Protein AF-A0A225VA72-F1 (afdb_monomer_lite)

Radius of gyration: 31.32 Å; chains: 1; bounding box: 67×94×95 Å

Foldseek 3Di:
DDDDDDDDDDDDDDDDDDDDDDPDDDDCPDPPPPFDDLLVLLCCQFVDPPHCVNPPPPPVVLVLSLQSVLLLQLLQLQAAAQDPPDPCNNVSSNVSSVSSSVSLVVLCVVVVHDADGSVSSSVVSLVCVLVCVSVVSVCSSPPDPPRHDHHDPDDPVSNPNDPPVPPPPCVVVVVVVVVVVVVVVVVCVVVVHDPVVVVVVVVVVVVVVVD

pLDDT: mean 72.74, std 19.04, range [28.62, 92.75]

Secondary structure (DSSP, 8-state):
---------------------PPPPP-----------HHHHHIIIIISSS-HHHH---HHHHHHHHHHHHHHHTT-TT--B--TT-TTHHHHHHHHHHHHHHHHHHHHHHTT----SHHHHHHHHHHHHHTTTTHHHHHHHHS--SS---B--S-HHHH-SSTT-----THHHHHHHHHHHHHHHHHHHHTT--HHHHHHHHHHHHHHT--

Sequence (211 aa):
MVRVEPGRAGNVTGNTSSNTVAPAKPKLCGPKSHSKWPAAIWFEWHAKISRLWDVCENRQKKSTYKKIVNYMKLFLPNGFKLDPSSPTYCDHGFEVRQQSEEYMFKFLTRCYAKCKSESSVLKQLRKYYHEGKLNALITEFRAPAEVKTILDPAPSETQDLFNNESKRPQACQHQAHATAVKAFGRFLTAESTNMEHVRALIAVDSDRVLS

Structure (mmCIF, N/CA/C/O backbone):
data_AF-A0A225VA72-F1
#
_entry.id   AF-A0A225VA72-F1
#
loop_
_atom_site.group_PDB
_atom_site.id
_atom_site.type_symbol
_atom_site.label_atom_id
_atom_site.label_alt_id
_atom_site.label_comp_id
_atom_site.label_asym_id
_atom_site.label_entity_id
_atom_site.label_seq_id
_atom_site.pdbx_PDB_ins_code
_atom_site.Cartn_x
_atom_site.Cartn_y
_atom_site.Cartn_z
_atom_site.occupancy
_atom_site.B_iso_or_equiv
_atom_site.auth_seq_id
_atom_site.auth_comp_id
_atom_site.auth_asym_id
_atom_site.auth_atom_id
_atom_site.pdbx_PDB_model_num
ATOM 1 N N . MET A 1 1 ? 4.194 73.261 -49.434 1.00 37.62 1 MET A N 1
ATOM 2 C CA . MET A 1 1 ? 3.249 72.637 -48.486 1.00 37.62 1 MET A CA 1
ATOM 3 C C . MET A 1 1 ? 4.027 72.164 -47.269 1.00 37.62 1 MET A C 1
ATOM 5 O O . MET A 1 1 ? 5.026 71.492 -47.446 1.00 37.62 1 MET A O 1
ATOM 9 N N . VAL A 1 2 ? 3.551 72.582 -46.093 1.00 40.53 2 VAL A N 1
ATOM 10 C CA . VAL A 1 2 ? 3.774 72.066 -44.727 1.00 40.53 2 VAL A CA 1
ATOM 11 C C . VAL A 1 2 ? 5.214 71.946 -44.182 1.00 40.53 2 VAL A C 1
ATOM 13 O O . VAL A 1 2 ? 6.019 71.108 -44.561 1.00 40.53 2 VAL A O 1
ATOM 16 N N . ARG A 1 3 ? 5.427 72.815 -43.191 1.00 39.75 3 ARG A N 1
ATOM 17 C CA . ARG A 1 3 ? 6.448 72.951 -42.144 1.00 39.75 3 ARG A CA 1
ATOM 18 C C . ARG A 1 3 ? 6.418 71.799 -41.129 1.00 39.75 3 ARG A C 1
ATOM 20 O O . ARG A 1 3 ? 5.316 71.498 -40.693 1.00 39.75 3 ARG A O 1
ATOM 27 N N . VAL A 1 4 ? 7.578 71.333 -40.638 1.00 37.44 4 VAL A N 1
ATOM 28 C CA . VAL A 1 4 ? 7.834 71.007 -39.208 1.00 37.44 4 VAL A CA 1
ATOM 29 C C . VAL A 1 4 ? 9.337 71.172 -38.889 1.00 37.44 4 VAL A C 1
ATOM 31 O O . VAL A 1 4 ? 10.183 70.500 -39.465 1.00 37.44 4 VAL A O 1
ATOM 34 N N . GLU A 1 5 ? 9.622 72.072 -37.948 1.00 34.94 5 GLU A N 1
ATOM 35 C CA . GLU A 1 5 ? 10.828 72.216 -37.101 1.00 34.94 5 GLU A CA 1
ATOM 36 C C . GLU A 1 5 ? 10.474 71.646 -35.697 1.00 34.94 5 GLU A C 1
ATOM 38 O O . GLU A 1 5 ? 9.282 71.455 -35.440 1.00 34.94 5 GLU A O 1
ATOM 43 N N . PRO A 1 6 ? 11.357 71.624 -34.677 1.00 59.31 6 PRO A N 1
ATOM 44 C CA . PRO A 1 6 ? 12.744 71.154 -34.591 1.00 59.31 6 PRO A CA 1
ATOM 45 C C . PRO A 1 6 ? 12.952 70.268 -33.332 1.00 59.31 6 PRO A C 1
ATOM 47 O O . PRO A 1 6 ? 12.025 70.010 -32.569 1.00 59.31 6 PRO A O 1
ATOM 50 N N . GLY A 1 7 ? 14.187 69.848 -33.039 1.00 31.08 7 GLY A N 1
ATOM 51 C CA . GLY A 1 7 ? 14.486 69.233 -31.738 1.00 31.08 7 GLY A CA 1
ATOM 52 C C . GLY A 1 7 ? 15.952 68.895 -31.514 1.00 31.08 7 GLY A C 1
ATOM 53 O O . GLY A 1 7 ? 16.327 67.729 -31.483 1.00 31.08 7 GLY A O 1
ATOM 54 N N . ARG A 1 8 ? 16.789 69.928 -31.389 1.00 36.22 8 ARG A N 1
ATOM 55 C CA . ARG A 1 8 ? 18.232 69.842 -31.137 1.00 36.22 8 ARG A CA 1
ATOM 56 C C . ARG A 1 8 ? 18.540 69.594 -29.652 1.00 36.22 8 ARG A C 1
ATOM 58 O O . ARG A 1 8 ? 18.005 70.274 -28.790 1.00 36.22 8 ARG A O 1
ATOM 65 N N . ALA A 1 9 ? 19.456 68.646 -29.451 1.00 41.50 9 ALA A N 1
ATOM 66 C CA . ALA A 1 9 ? 20.484 68.460 -28.419 1.00 41.50 9 ALA A CA 1
ATOM 67 C C . ALA A 1 9 ? 20.407 69.188 -27.060 1.00 41.50 9 ALA A C 1
ATOM 69 O O . ALA A 1 9 ? 20.313 70.409 -26.979 1.00 41.50 9 ALA A O 1
ATOM 70 N N . GLY A 1 10 ? 20.719 68.420 -26.012 1.00 32.12 10 GLY A N 1
ATOM 71 C CA . GLY A 1 10 ? 21.204 68.925 -24.729 1.00 32.12 10 GLY A CA 1
ATOM 72 C C . GLY A 1 10 ? 21.678 67.793 -23.817 1.00 32.12 10 GLY A C 1
ATOM 73 O O . GLY A 1 10 ? 20.927 67.339 -22.965 1.00 32.12 10 GLY A O 1
ATOM 74 N N . ASN A 1 11 ? 22.918 67.334 -24.008 1.00 40.59 11 ASN A N 1
ATOM 75 C CA . ASN A 1 11 ? 23.648 66.538 -23.018 1.00 40.59 11 ASN A CA 1
ATOM 76 C C . ASN A 1 11 ? 24.186 67.476 -21.927 1.00 40.59 11 ASN A C 1
ATOM 78 O O . ASN A 1 11 ? 24.909 68.412 -22.265 1.00 40.59 11 ASN A O 1
ATOM 82 N N . VAL A 1 12 ? 23.927 67.185 -20.648 1.00 35.78 12 VAL A N 1
ATOM 83 C CA . VAL A 1 12 ? 24.751 67.643 -19.515 1.00 35.78 12 VAL A CA 1
ATOM 84 C C . VAL A 1 12 ? 24.912 66.498 -18.512 1.00 35.78 12 VAL A C 1
ATOM 86 O O . VAL A 1 12 ? 23.981 65.766 -18.196 1.00 35.78 12 VAL A O 1
ATOM 89 N N . THR A 1 13 ? 26.162 66.351 -18.097 1.00 37.88 13 THR A N 1
ATOM 90 C CA . THR A 1 13 ? 26.840 65.295 -17.344 1.00 37.88 13 THR A CA 1
ATOM 91 C C . THR A 1 13 ? 26.706 65.377 -15.820 1.00 37.88 13 THR A C 1
ATOM 93 O O . THR A 1 13 ? 26.602 66.468 -15.268 1.00 37.88 13 THR A O 1
ATOM 96 N N . GLY A 1 14 ? 26.931 64.226 -15.165 1.00 30.56 14 GLY A N 1
ATOM 97 C CA . GLY A 1 14 ? 27.296 64.068 -13.745 1.00 30.56 14 GLY A CA 1
ATOM 98 C C . GLY A 1 14 ? 26.138 63.501 -12.919 1.00 30.56 14 GLY A C 1
ATOM 99 O O . GLY A 1 14 ? 25.056 64.059 -12.959 1.00 30.56 14 GLY A O 1
ATOM 100 N N . ASN A 1 15 ? 26.251 62.418 -12.150 1.00 28.62 15 ASN A N 1
ATOM 101 C CA . ASN A 1 15 ? 27.380 61.920 -11.369 1.00 28.62 15 ASN A CA 1
ATOM 102 C C . ASN A 1 15 ? 27.132 60.472 -10.864 1.00 28.62 15 ASN A C 1
ATOM 104 O O . ASN A 1 15 ? 26.015 59.970 -10.795 1.00 28.62 15 ASN A O 1
ATOM 108 N N . THR A 1 16 ? 28.236 59.815 -10.522 1.00 39.47 16 THR A N 1
ATOM 109 C CA . THR A 1 16 ? 28.422 58.465 -9.975 1.00 39.47 16 THR A CA 1
ATOM 110 C C . THR A 1 16 ? 27.543 58.103 -8.768 1.00 39.47 16 THR A C 1
ATOM 112 O O . THR A 1 16 ? 27.604 58.768 -7.737 1.00 39.47 16 THR A O 1
ATOM 115 N N . SER A 1 17 ? 26.878 56.942 -8.814 1.00 32.06 17 SER A N 1
ATOM 116 C CA . SER A 1 17 ? 26.800 56.041 -7.653 1.00 32.06 17 SER A CA 1
ATOM 117 C C . SER A 1 17 ? 26.440 54.618 -8.073 1.00 32.06 17 SER A C 1
ATOM 119 O O . SER A 1 17 ? 25.387 54.356 -8.652 1.00 32.06 17 SER A O 1
ATOM 121 N N . SER A 1 18 ? 27.361 53.703 -7.793 1.00 41.62 18 SER A N 1
ATOM 122 C CA . SER A 1 18 ? 27.232 52.262 -7.955 1.00 41.62 18 SER A CA 1
ATOM 123 C C . SER A 1 18 ? 25.997 51.736 -7.231 1.00 41.62 18 SER A C 1
ATOM 125 O O . SER A 1 18 ? 25.840 52.001 -6.046 1.00 41.62 18 SER A O 1
ATOM 127 N N . ASN A 1 19 ? 25.177 50.927 -7.902 1.00 30.00 19 ASN A N 1
ATOM 128 C CA . ASN A 1 19 ? 24.422 49.858 -7.253 1.00 30.00 19 ASN A CA 1
ATOM 129 C C . ASN A 1 19 ? 24.098 48.764 -8.272 1.00 30.00 19 ASN A C 1
ATOM 131 O O . ASN A 1 19 ? 23.257 48.912 -9.156 1.00 30.00 19 ASN A O 1
ATOM 135 N N . THR A 1 20 ? 24.812 47.654 -8.123 1.00 40.06 20 THR A N 1
ATOM 136 C CA . THR A 1 20 ? 24.546 46.356 -8.735 1.00 40.06 20 THR A CA 1
ATOM 137 C C . THR A 1 20 ? 23.100 45.941 -8.460 1.00 40.06 20 THR A C 1
ATOM 139 O O . THR A 1 20 ? 22.771 45.518 -7.353 1.00 40.06 20 THR A O 1
ATOM 142 N N . VAL A 1 21 ? 22.228 46.024 -9.466 1.00 33.50 21 VAL A N 1
ATOM 143 C CA . VAL A 1 21 ? 20.912 45.378 -9.416 1.00 33.50 21 VAL A CA 1
ATOM 144 C C . VAL A 1 21 ? 21.101 43.927 -9.840 1.00 33.50 21 VAL A C 1
ATOM 146 O O . VAL A 1 21 ? 21.085 43.582 -11.019 1.00 33.50 21 VAL A O 1
ATOM 149 N N . ALA A 1 22 ? 21.312 43.067 -8.845 1.00 46.91 22 ALA A N 1
ATOM 150 C CA . ALA A 1 22 ? 21.048 41.645 -8.989 1.00 46.91 22 ALA A CA 1
ATOM 151 C C . ALA A 1 22 ? 19.568 41.454 -9.379 1.00 46.91 22 ALA A C 1
ATOM 153 O O . ALA A 1 22 ? 18.708 42.155 -8.833 1.00 46.91 22 ALA A O 1
ATOM 154 N N . PRO A 1 23 ? 19.234 40.522 -10.289 1.00 37.25 23 PRO A N 1
ATOM 155 C CA . PRO A 1 23 ? 17.846 40.257 -10.629 1.00 37.25 23 PRO A CA 1
ATOM 156 C C . PRO A 1 23 ? 17.082 39.838 -9.369 1.00 37.25 23 PRO A C 1
ATOM 158 O O . PRO A 1 23 ? 17.493 38.944 -8.625 1.00 37.25 23 PRO A O 1
ATOM 161 N N . ALA A 1 24 ? 15.982 40.547 -9.116 1.00 38.59 24 ALA A N 1
ATOM 162 C CA . ALA A 1 24 ? 15.130 40.367 -7.957 1.00 38.59 24 ALA A CA 1
ATOM 163 C C . ALA A 1 24 ? 14.713 38.897 -7.812 1.00 38.59 24 ALA A C 1
ATOM 165 O O . ALA A 1 24 ? 14.123 38.303 -8.716 1.00 38.59 24 ALA A O 1
ATOM 166 N N . LYS A 1 25 ? 15.011 38.324 -6.642 1.00 43.75 25 LYS A N 1
ATOM 167 C CA . LYS A 1 25 ? 14.543 36.999 -6.234 1.00 43.75 25 LYS A CA 1
ATOM 168 C C . LYS A 1 25 ? 13.017 36.945 -6.384 1.00 43.75 25 LYS A C 1
ATOM 170 O O . LYS A 1 25 ? 12.338 37.774 -5.767 1.00 43.75 25 LYS A O 1
ATOM 175 N N . PRO A 1 26 ? 12.443 35.984 -7.128 1.00 35.38 26 PRO A N 1
ATOM 176 C CA . PRO A 1 26 ? 11.017 35.747 -7.034 1.00 35.38 26 PRO A CA 1
ATOM 177 C C . PRO A 1 26 ? 10.698 35.347 -5.593 1.00 35.38 26 PRO A C 1
ATOM 179 O O . PRO A 1 26 ? 11.356 34.496 -4.990 1.00 35.38 26 PRO A O 1
ATOM 182 N N . LYS A 1 27 ? 9.714 36.055 -5.037 1.00 42.53 27 LYS A N 1
ATOM 183 C CA . LYS A 1 27 ? 9.185 35.919 -3.682 1.00 42.53 27 LYS A CA 1
ATOM 184 C C . LYS A 1 27 ? 9.066 34.438 -3.321 1.00 42.53 27 LYS A C 1
ATOM 186 O O . LYS A 1 27 ? 8.348 33.694 -3.986 1.00 42.53 27 LYS A O 1
ATOM 191 N N . LEU A 1 28 ? 9.755 34.036 -2.253 1.00 37.91 28 LEU A N 1
ATOM 192 C CA . LEU A 1 28 ? 9.594 32.737 -1.611 1.00 37.91 28 LEU A CA 1
ATOM 193 C C . LEU A 1 28 ? 8.191 32.683 -0.991 1.00 37.91 28 LEU A C 1
ATOM 195 O O . LEU A 1 28 ? 8.001 32.879 0.205 1.00 37.91 28 LEU A O 1
ATOM 199 N N . CYS A 1 29 ? 7.183 32.438 -1.822 1.00 36.16 29 CYS A N 1
ATOM 200 C CA . CYS A 1 29 ? 5.962 31.814 -1.361 1.00 36.16 29 CYS A CA 1
ATOM 201 C C . CYS A 1 29 ? 6.362 30.391 -0.985 1.00 36.16 29 CYS A C 1
ATOM 203 O O . CYS A 1 29 ? 6.716 29.597 -1.857 1.00 36.16 29 CYS A O 1
ATOM 205 N N . GLY A 1 30 ? 6.382 30.102 0.319 1.00 37.19 30 GLY A N 1
ATOM 206 C CA . GLY A 1 30 ? 6.698 28.771 0.826 1.00 37.19 30 GLY A CA 1
ATOM 207 C C . GLY A 1 30 ? 5.922 27.704 0.046 1.00 37.19 30 GLY A C 1
ATOM 208 O O . GLY A 1 30 ? 4.776 27.958 -0.344 1.00 37.19 30 GLY A O 1
ATOM 209 N N . PRO A 1 31 ? 6.527 26.537 -0.237 1.00 42.56 31 PRO A N 1
ATOM 210 C CA . PRO A 1 31 ? 5.868 25.519 -1.032 1.00 42.56 31 PRO A CA 1
ATOM 211 C C . PRO A 1 31 ? 4.592 25.087 -0.310 1.00 42.56 31 PRO A C 1
ATOM 213 O O . PRO A 1 31 ? 4.632 24.370 0.691 1.00 42.56 31 PRO A O 1
ATOM 216 N N . LYS A 1 32 ? 3.446 25.542 -0.830 1.00 38.94 32 LYS A N 1
ATOM 217 C CA . LYS A 1 32 ? 2.142 24.942 -0.553 1.00 38.94 32 LYS A CA 1
ATOM 218 C C . LYS A 1 32 ? 2.329 23.449 -0.793 1.00 38.94 32 LYS A C 1
ATOM 220 O O . LYS A 1 32 ? 2.727 23.050 -1.887 1.00 38.94 32 LYS A O 1
ATOM 225 N N . SER A 1 33 ? 2.145 22.638 0.246 1.00 42.03 33 SER A N 1
ATOM 226 C CA . SER A 1 33 ? 2.327 21.198 0.144 1.00 42.03 33 SER A CA 1
ATOM 227 C C . SER A 1 33 ? 1.299 20.656 -0.846 1.00 42.03 33 SER A C 1
ATOM 229 O O . SER A 1 33 ? 0.122 20.476 -0.538 1.00 42.03 33 SER A O 1
ATOM 231 N N . HIS A 1 34 ? 1.732 20.431 -2.084 1.00 47.34 34 HIS A N 1
ATOM 232 C CA . HIS A 1 34 ? 0.962 19.643 -3.028 1.00 47.34 34 HIS A CA 1
ATOM 233 C C . HIS A 1 34 ? 0.842 18.255 -2.406 1.00 47.34 34 HIS A C 1
ATOM 235 O O . HIS A 1 34 ? 1.827 17.526 -2.285 1.00 47.34 34 HIS A O 1
ATOM 241 N N . SER A 1 35 ? -0.348 17.938 -1.905 1.00 54.03 35 SER A N 1
ATOM 242 C CA . SER A 1 35 ? -0.652 16.627 -1.349 1.00 54.03 35 SER A CA 1
ATOM 243 C C . SER A 1 35 ? -0.465 15.629 -2.483 1.00 54.03 35 SER A C 1
ATOM 245 O O . SER A 1 35 ? -1.173 15.703 -3.485 1.00 54.03 35 SER A O 1
ATOM 247 N N . LYS A 1 36 ? 0.524 14.742 -2.372 1.00 70.19 36 LYS A N 1
ATOM 248 C CA . LYS A 1 36 ? 0.834 13.816 -3.458 1.00 70.19 36 LYS A CA 1
ATOM 249 C C . LYS A 1 36 ? -0.137 12.654 -3.401 1.00 70.19 36 LYS A C 1
ATOM 251 O O . LYS A 1 36 ? -0.336 12.037 -2.361 1.00 70.19 36 LYS A O 1
ATOM 256 N N . TRP A 1 37 ? -0.784 12.375 -4.518 1.00 81.38 37 TRP A N 1
ATOM 257 C CA . TRP A 1 37 ? -1.639 11.204 -4.621 1.00 81.38 37 TRP A CA 1
ATOM 258 C C . TRP A 1 37 ? -0.769 9.928 -4.466 1.00 81.38 37 TRP A C 1
ATOM 260 O O . TRP A 1 37 ? 0.397 9.968 -4.867 1.00 81.38 37 TRP A O 1
ATOM 270 N N . PRO A 1 38 ? -1.253 8.820 -3.866 1.00 84.31 38 PRO A N 1
ATOM 271 C CA . PRO A 1 38 ? -0.446 7.619 -3.596 1.00 84.31 38 PRO A CA 1
ATOM 272 C C . PRO A 1 38 ? 0.419 7.106 -4.760 1.00 84.31 38 PRO A C 1
ATOM 274 O O . PRO A 1 38 ? 1.559 6.705 -4.552 1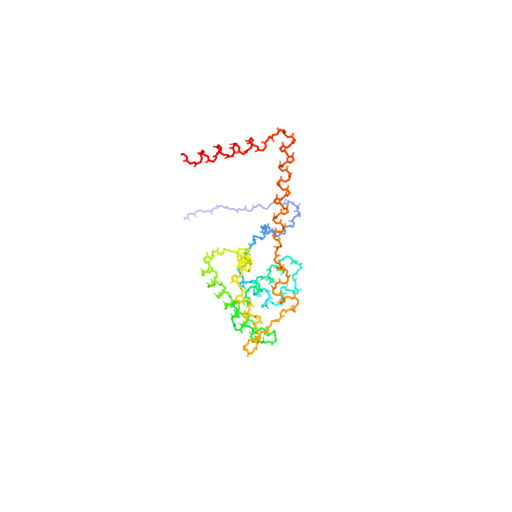.00 84.31 38 PRO A O 1
ATOM 277 N N . ALA A 1 39 ? -0.052 7.215 -5.999 1.00 86.69 39 ALA A N 1
ATOM 278 C CA . ALA A 1 39 ? 0.728 6.914 -7.198 1.00 86.69 39 ALA A CA 1
ATOM 279 C C . ALA A 1 39 ? 2.034 7.725 -7.306 1.00 86.69 39 ALA A C 1
ATOM 281 O O . ALA A 1 39 ? 3.103 7.172 -7.563 1.00 86.69 39 ALA A O 1
ATOM 282 N N . ALA A 1 40 ? 1.989 9.033 -7.049 1.00 87.94 40 ALA A N 1
ATOM 283 C CA . ALA A 1 40 ? 3.190 9.869 -7.048 1.00 87.94 40 ALA A CA 1
ATOM 284 C C . ALA A 1 40 ? 4.173 9.451 -5.939 1.00 87.94 40 ALA A C 1
ATOM 286 O O . ALA A 1 40 ? 5.388 9.517 -6.121 1.00 87.94 40 ALA A O 1
ATOM 287 N N . ILE A 1 41 ? 3.652 8.963 -4.811 1.00 89.81 41 ILE A N 1
ATOM 288 C CA . ILE A 1 41 ? 4.449 8.437 -3.697 1.00 89.81 41 ILE A CA 1
ATOM 289 C C . ILE A 1 41 ? 5.123 7.122 -4.079 1.00 89.81 41 ILE A C 1
ATOM 291 O O . ILE A 1 41 ? 6.313 6.969 -3.823 1.00 89.81 41 ILE A O 1
ATOM 295 N N . TRP A 1 42 ? 4.404 6.211 -4.739 1.00 90.44 42 TRP A N 1
ATOM 296 C CA . TRP A 1 42 ? 4.974 4.978 -5.282 1.00 90.44 42 TRP A CA 1
ATOM 297 C C . TRP A 1 42 ? 6.093 5.261 -6.284 1.00 90.44 42 TRP A C 1
ATOM 299 O O . TRP A 1 42 ? 7.156 4.648 -6.214 1.00 90.44 42 TRP A O 1
ATOM 309 N N . PHE A 1 43 ? 5.881 6.223 -7.188 1.00 85.81 43 PHE A N 1
ATOM 310 C CA . PHE A 1 43 ? 6.897 6.637 -8.154 1.00 85.81 43 PHE A CA 1
ATOM 311 C C . PHE A 1 43 ? 8.144 7.202 -7.461 1.00 85.81 43 PHE A C 1
ATOM 313 O O . PHE A 1 43 ? 9.259 6.799 -7.780 1.00 85.81 43 PHE A O 1
ATOM 320 N N . GLU A 1 44 ? 7.976 8.094 -6.480 1.00 89.12 44 GLU A N 1
ATOM 321 C CA . GLU A 1 44 ? 9.099 8.624 -5.694 1.00 89.12 44 GLU A CA 1
ATOM 322 C C . GLU A 1 44 ? 9.824 7.554 -4.889 1.00 89.12 44 GLU A C 1
ATOM 324 O O . GLU A 1 44 ? 11.033 7.656 -4.689 1.00 89.12 44 GLU A O 1
ATOM 329 N N . TRP A 1 45 ? 9.088 6.550 -4.423 1.00 89.69 45 TRP A N 1
ATOM 330 C CA . TRP A 1 45 ? 9.653 5.422 -3.713 1.00 89.69 45 TRP A CA 1
ATOM 331 C C . TRP A 1 45 ? 10.485 4.568 -4.676 1.00 89.69 45 TRP A C 1
ATOM 333 O O . TRP A 1 45 ? 11.701 4.533 -4.531 1.00 89.69 45 TRP A O 1
ATOM 343 N N . HIS A 1 46 ? 9.872 3.947 -5.687 1.00 85.12 46 HIS A N 1
ATOM 344 C CA . HIS A 1 46 ? 10.526 2.936 -6.523 1.00 85.12 46 HIS A CA 1
ATOM 345 C C . HIS A 1 46 ? 11.219 3.486 -7.778 1.00 85.12 46 HIS A C 1
ATOM 347 O O . HIS A 1 46 ? 12.335 3.080 -8.088 1.00 85.12 46 HIS A O 1
ATOM 353 N N . ALA A 1 47 ? 10.572 4.364 -8.538 1.00 76.19 47 ALA A N 1
ATOM 354 C CA . ALA A 1 47 ? 10.944 4.643 -9.930 1.00 76.19 47 ALA A CA 1
ATOM 355 C C . ALA A 1 47 ? 11.819 5.895 -10.116 1.00 76.19 47 ALA A C 1
ATOM 357 O O . ALA A 1 47 ? 12.337 6.143 -11.203 1.00 76.19 47 ALA A O 1
ATOM 358 N N . LYS A 1 48 ? 12.011 6.696 -9.066 1.00 79.75 48 LYS A N 1
ATOM 359 C CA . LYS A 1 48 ? 12.895 7.861 -9.122 1.00 79.75 48 LYS A CA 1
ATOM 360 C C . LYS A 1 48 ? 14.364 7.426 -9.044 1.00 79.75 48 LYS A C 1
ATOM 362 O O . LYS A 1 48 ? 14.723 6.652 -8.163 1.00 79.75 48 LYS A O 1
ATOM 367 N N . ILE A 1 49 ? 15.210 7.994 -9.916 1.00 68.12 49 ILE A N 1
ATOM 368 C CA . ILE A 1 49 ? 16.669 7.739 -9.994 1.00 68.12 49 ILE A CA 1
ATOM 369 C C . ILE A 1 49 ? 17.324 7.794 -8.604 1.00 68.12 49 ILE A C 1
ATOM 371 O O . ILE A 1 49 ? 18.101 6.922 -8.233 1.00 68.12 49 ILE A O 1
ATOM 375 N N . SER A 1 50 ? 16.948 8.792 -7.805 1.00 72.69 50 SER A N 1
ATOM 376 C CA . SER A 1 50 ? 17.257 8.856 -6.378 1.00 72.69 50 SER A CA 1
ATOM 377 C C . SER A 1 50 ? 16.099 8.268 -5.580 1.00 72.69 50 SER A C 1
ATOM 379 O O . SER A 1 50 ? 15.119 8.970 -5.302 1.00 72.69 50 SER A O 1
ATOM 381 N N . ARG A 1 51 ? 16.210 6.986 -5.225 1.00 79.19 51 ARG A N 1
ATOM 382 C CA . ARG A 1 51 ? 15.203 6.274 -4.429 1.00 79.19 51 ARG A CA 1
ATOM 383 C C . ARG A 1 51 ? 14.986 6.994 -3.106 1.00 79.19 51 ARG A C 1
ATOM 385 O O . ARG A 1 51 ? 15.936 7.382 -2.419 1.00 79.19 51 ARG A O 1
ATOM 392 N N . LEU A 1 52 ? 13.722 7.193 -2.729 1.00 81.50 52 LEU A N 1
ATOM 393 C CA . LEU A 1 52 ? 13.406 8.011 -1.556 1.00 81.50 52 LEU A CA 1
ATOM 394 C C . LEU A 1 52 ? 13.971 7.422 -0.260 1.00 81.50 52 LEU A C 1
ATOM 396 O O . LEU A 1 52 ? 14.300 8.167 0.663 1.00 81.50 52 LEU A O 1
ATOM 400 N N . TRP A 1 53 ? 14.084 6.098 -0.170 1.00 80.31 53 TRP A N 1
ATOM 401 C CA . TRP A 1 53 ? 14.649 5.466 1.014 1.00 80.31 53 TRP A CA 1
ATOM 402 C C . TRP A 1 53 ? 16.166 5.664 1.143 1.00 80.31 53 TRP A C 1
ATOM 404 O O . TRP A 1 53 ? 16.644 5.602 2.273 1.00 80.31 53 TRP A O 1
ATOM 414 N N . ASP A 1 54 ? 16.887 5.985 0.071 1.00 79.69 54 ASP A N 1
ATOM 415 C CA . ASP A 1 54 ? 18.332 6.246 0.120 1.00 79.69 54 ASP A CA 1
ATOM 416 C C . ASP A 1 54 ? 18.639 7.728 0.383 1.00 79.69 54 ASP A C 1
ATOM 418 O O . ASP A 1 54 ? 19.576 8.052 1.104 1.00 79.69 54 ASP A O 1
ATOM 422 N N . VAL A 1 55 ? 17.815 8.642 -0.148 1.00 81.38 55 VAL A N 1
ATOM 423 C CA . VAL A 1 55 ? 18.150 10.081 -0.205 1.00 81.38 55 VAL A CA 1
ATOM 424 C C . VAL A 1 55 ? 17.340 10.954 0.767 1.00 81.38 55 VAL A C 1
ATOM 426 O O . VAL A 1 55 ? 17.696 12.100 1.030 1.00 81.38 55 VAL A O 1
ATOM 429 N N . CYS A 1 56 ? 16.226 10.468 1.328 1.00 80.69 56 CYS A N 1
ATOM 430 C CA . CYS A 1 56 ? 15.375 11.304 2.183 1.00 80.69 56 CYS A CA 1
ATOM 431 C C . CYS A 1 56 ? 15.860 11.380 3.641 1.00 80.69 56 CYS A C 1
ATOM 433 O O . CYS A 1 56 ? 15.673 10.443 4.417 1.00 80.69 56 CYS A O 1
ATOM 435 N N . GLU A 1 57 ? 16.355 12.553 4.045 1.00 81.44 57 GLU A N 1
ATOM 436 C CA . GLU A 1 57 ? 16.751 12.855 5.433 1.00 81.44 57 GLU A CA 1
ATOM 437 C C . GLU A 1 57 ? 15.552 13.016 6.385 1.00 81.44 57 GLU A C 1
ATOM 439 O O . GLU A 1 57 ? 15.634 12.738 7.585 1.00 81.44 57 GLU A O 1
ATOM 444 N N . ASN A 1 58 ? 14.394 13.433 5.858 1.00 87.56 58 ASN A N 1
ATOM 445 C CA . ASN A 1 58 ? 13.186 13.594 6.659 1.00 87.56 58 ASN A CA 1
ATOM 446 C C . ASN A 1 58 ? 12.580 12.225 7.008 1.00 87.56 58 ASN A C 1
ATOM 448 O O . ASN A 1 58 ? 11.764 11.662 6.270 1.00 87.56 58 ASN A O 1
ATOM 452 N N . ARG A 1 59 ? 12.937 11.727 8.196 1.00 83.38 59 ARG A N 1
ATOM 453 C CA . ARG A 1 59 ? 12.465 10.447 8.747 1.00 83.38 59 ARG A CA 1
ATOM 454 C C . ARG A 1 59 ? 10.940 10.332 8.785 1.00 83.38 59 ARG A C 1
ATOM 456 O O . ARG A 1 59 ? 10.403 9.267 8.481 1.00 83.38 59 ARG A O 1
ATOM 463 N N . GLN A 1 60 ? 10.231 11.414 9.114 1.00 83.50 60 GLN A N 1
ATOM 464 C CA . GLN A 1 60 ? 8.769 11.404 9.204 1.00 83.50 60 GLN A CA 1
ATOM 465 C C . GLN A 1 60 ? 8.121 11.246 7.824 1.00 83.50 60 GLN A C 1
ATOM 467 O O . GLN A 1 60 ? 7.190 10.453 7.658 1.00 83.50 60 GLN A O 1
ATOM 472 N N . LYS A 1 61 ? 8.642 11.956 6.817 1.00 84.50 61 LYS A N 1
ATOM 473 C CA . LYS A 1 61 ? 8.207 11.817 5.422 1.00 84.50 61 LYS A CA 1
ATOM 474 C C . LYS A 1 61 ? 8.495 10.410 4.900 1.00 84.50 61 LYS A C 1
ATOM 476 O O . LYS A 1 61 ? 7.579 9.758 4.406 1.00 84.50 61 LYS A O 1
ATOM 481 N N . LYS A 1 62 ? 9.725 9.913 5.078 1.00 85.94 62 LYS A N 1
ATOM 482 C CA . LYS A 1 62 ? 10.128 8.554 4.678 1.00 85.94 62 LYS A CA 1
ATOM 483 C C . LYS A 1 62 ? 9.224 7.490 5.311 1.00 85.94 62 LYS A C 1
ATOM 485 O O . LYS A 1 62 ? 8.746 6.605 4.612 1.00 85.94 62 LYS A O 1
ATOM 490 N N . SER A 1 63 ? 8.916 7.618 6.604 1.00 84.56 63 SER A N 1
ATOM 491 C CA . SER A 1 63 ? 7.985 6.726 7.312 1.00 84.56 63 SER A CA 1
ATOM 492 C C . SER A 1 63 ? 6.562 6.786 6.742 1.00 84.56 63 SER A C 1
ATOM 494 O O . SER A 1 63 ? 5.925 5.753 6.551 1.00 84.56 63 SER A O 1
ATOM 496 N N . THR A 1 64 ? 6.071 7.985 6.418 1.00 86.50 64 THR A N 1
ATOM 497 C CA . THR A 1 64 ? 4.730 8.185 5.842 1.00 86.50 64 THR A CA 1
ATOM 498 C C . THR A 1 64 ? 4.626 7.540 4.459 1.00 86.50 64 THR A C 1
ATOM 500 O O . THR A 1 64 ? 3.686 6.789 4.204 1.00 86.50 64 THR A O 1
ATOM 503 N N . TYR A 1 65 ? 5.626 7.754 3.602 1.00 88.38 65 TYR A N 1
ATOM 504 C CA . TYR A 1 65 ? 5.658 7.199 2.248 1.00 88.38 65 TYR A CA 1
ATOM 505 C C . TYR A 1 65 ? 5.792 5.680 2.286 1.00 88.38 65 TYR A C 1
ATOM 507 O O . TYR A 1 65 ? 5.027 4.996 1.614 1.00 88.38 65 TYR A O 1
ATOM 515 N N . LYS A 1 66 ? 6.665 5.153 3.157 1.00 88.25 66 LYS A N 1
ATOM 516 C CA . LYS A 1 66 ? 6.786 3.711 3.400 1.00 88.25 66 LYS A CA 1
ATOM 517 C C . LYS A 1 66 ? 5.432 3.085 3.726 1.00 88.25 66 LYS A C 1
ATOM 519 O O . LYS A 1 66 ? 5.057 2.084 3.132 1.00 88.25 66 LYS A O 1
ATOM 524 N N . LYS A 1 67 ? 4.674 3.693 4.646 1.00 88.44 67 LYS A N 1
ATOM 525 C CA . LYS A 1 67 ? 3.347 3.190 5.031 1.00 88.44 67 LYS A CA 1
ATOM 526 C C . LYS A 1 67 ? 2.376 3.180 3.857 1.00 88.44 67 LYS A C 1
ATOM 528 O O . LYS A 1 67 ? 1.696 2.184 3.652 1.00 88.44 67 LYS A O 1
ATOM 533 N N . ILE A 1 68 ? 2.315 4.264 3.086 1.00 89.88 68 ILE A N 1
ATOM 534 C CA . ILE A 1 68 ? 1.420 4.353 1.925 1.00 89.88 68 ILE A CA 1
ATOM 535 C C . ILE A 1 68 ? 1.790 3.307 0.875 1.00 89.88 68 ILE A C 1
ATOM 537 O O . ILE A 1 68 ? 0.909 2.596 0.406 1.00 89.88 68 ILE A O 1
ATOM 541 N N . VAL A 1 69 ? 3.079 3.157 0.565 1.00 91.19 69 VAL A N 1
ATOM 542 C CA . VAL A 1 69 ? 3.570 2.139 -0.372 1.00 91.19 69 VAL A CA 1
ATOM 543 C C . VAL A 1 69 ? 3.236 0.731 0.117 1.00 91.19 69 VAL A C 1
ATOM 545 O O . VAL A 1 69 ? 2.715 -0.068 -0.654 1.00 91.19 69 VAL A O 1
ATOM 548 N N . ASN A 1 70 ? 3.444 0.435 1.401 1.00 90.69 70 ASN A N 1
ATOM 549 C CA . ASN A 1 70 ? 3.095 -0.866 1.975 1.00 90.69 70 ASN A CA 1
ATOM 550 C C . ASN A 1 70 ? 1.592 -1.153 1.887 1.00 90.69 70 ASN A C 1
ATOM 552 O O . ASN A 1 70 ? 1.209 -2.275 1.568 1.00 90.69 70 ASN A O 1
ATOM 556 N N . TYR A 1 71 ? 0.738 -0.147 2.089 1.00 91.25 71 TYR A N 1
ATOM 557 C CA . TYR A 1 71 ? -0.691 -0.304 1.836 1.00 91.25 71 TYR A CA 1
ATOM 558 C C . TYR A 1 71 ? -1.008 -0.524 0.353 1.00 91.25 71 TYR A C 1
ATOM 560 O O . TYR A 1 71 ? -1.828 -1.380 0.047 1.00 91.25 71 TYR A O 1
ATOM 568 N N . MET A 1 72 ? -0.364 0.202 -0.566 1.00 92.50 72 MET A N 1
ATOM 569 C CA . MET A 1 72 ? -0.575 0.031 -2.010 1.00 92.50 72 MET A CA 1
ATOM 570 C C . MET A 1 72 ? -0.215 -1.380 -2.487 1.00 92.50 72 MET A C 1
ATOM 572 O O . MET A 1 72 ? -0.941 -1.947 -3.299 1.00 92.50 72 MET A O 1
ATOM 576 N N . LYS A 1 73 ? 0.847 -1.980 -1.934 1.00 91.31 73 LYS A N 1
ATOM 577 C CA . LYS A 1 73 ? 1.260 -3.357 -2.253 1.00 91.31 73 LYS A CA 1
ATOM 578 C C . LYS A 1 73 ? 0.161 -4.390 -1.994 1.00 91.31 73 LYS A C 1
ATOM 580 O O . LYS A 1 73 ? 0.066 -5.361 -2.733 1.00 91.31 73 LYS A O 1
ATOM 585 N N . LEU A 1 74 ? -0.699 -4.166 -0.995 1.00 91.25 74 LEU A N 1
ATOM 586 C CA . LEU A 1 74 ? -1.820 -5.063 -0.687 1.00 91.25 74 LEU A CA 1
ATOM 587 C C . LEU A 1 74 ? -2.855 -5.154 -1.816 1.00 91.25 74 LEU A C 1
ATOM 589 O O . LEU A 1 74 ? -3.608 -6.118 -1.878 1.00 91.25 74 LEU A O 1
ATOM 593 N N . PHE A 1 75 ? -2.912 -4.152 -2.692 1.00 91.44 75 PHE A N 1
ATOM 594 C CA . PHE A 1 75 ? -3.864 -4.084 -3.801 1.00 91.44 75 PHE A CA 1
ATOM 595 C C . PHE A 1 75 ? -3.314 -4.701 -5.095 1.00 91.44 75 PHE A C 1
ATOM 597 O O . PHE A 1 75 ? -3.881 -4.502 -6.167 1.00 91.44 75 PHE A O 1
ATOM 604 N N . LEU A 1 76 ? -2.215 -5.453 -4.998 1.00 90.44 76 LEU A N 1
ATOM 605 C CA . LEU A 1 76 ? -1.607 -6.203 -6.091 1.00 90.44 76 LEU A CA 1
ATOM 606 C C . LEU A 1 76 ? -1.877 -7.698 -5.865 1.00 90.44 76 LEU A C 1
ATOM 608 O O . LEU A 1 76 ? -1.060 -8.377 -5.239 1.00 90.44 76 LEU A O 1
ATOM 612 N N . PRO A 1 77 ? -3.020 -8.229 -6.343 1.00 80.81 77 PRO A N 1
ATOM 613 C CA . PRO A 1 77 ? -3.456 -9.588 -6.015 1.00 80.81 77 PRO A CA 1
ATOM 614 C C . PRO A 1 77 ? -2.447 -10.648 -6.465 1.00 80.81 77 PRO A C 1
ATOM 616 O O . PRO A 1 77 ? -2.253 -11.636 -5.769 1.00 80.81 77 PRO A O 1
ATOM 619 N N . ASN A 1 78 ? -1.719 -10.404 -7.557 1.00 84.06 78 ASN A N 1
ATOM 620 C CA . ASN A 1 78 ? -0.728 -11.335 -8.105 1.00 84.06 78 ASN A CA 1
ATOM 621 C C . ASN A 1 78 ? 0.713 -11.040 -7.645 1.00 84.06 78 ASN A C 1
ATOM 623 O O . ASN A 1 78 ? 1.655 -11.656 -8.137 1.00 84.06 78 ASN A O 1
ATOM 627 N N . GLY A 1 79 ? 0.906 -10.097 -6.717 1.00 86.69 79 GLY A N 1
ATOM 628 C CA . GLY A 1 79 ? 2.230 -9.560 -6.402 1.00 86.69 79 GLY A CA 1
ATOM 629 C C . GLY A 1 79 ? 2.755 -8.623 -7.496 1.00 86.69 79 GLY A C 1
ATOM 630 O O . GLY A 1 79 ? 1.986 -8.096 -8.300 1.00 86.69 79 GLY A O 1
ATOM 631 N N . PHE A 1 80 ? 4.065 -8.367 -7.493 1.00 88.25 80 PHE A N 1
ATOM 632 C CA . PHE A 1 80 ? 4.729 -7.497 -8.469 1.00 88.25 80 PHE A CA 1
ATOM 633 C C . PHE A 1 80 ? 6.226 -7.784 -8.568 1.00 88.25 80 PHE A C 1
ATOM 635 O O . PHE A 1 80 ? 6.866 -8.113 -7.572 1.00 88.25 80 PHE A O 1
ATOM 642 N N . LYS A 1 81 ? 6.816 -7.560 -9.744 1.00 88.81 81 LYS A N 1
ATOM 643 C CA . LYS A 1 81 ? 8.258 -7.702 -9.972 1.00 88.81 81 LYS A CA 1
ATOM 644 C C . LYS A 1 81 ? 8.838 -6.381 -10.472 1.00 88.81 81 LYS A C 1
ATOM 646 O O . LYS A 1 81 ? 8.495 -5.938 -11.562 1.00 88.81 81 LYS A O 1
ATOM 651 N N . LEU A 1 82 ? 9.720 -5.760 -9.692 1.00 88.50 82 LEU A N 1
ATOM 652 C CA . LEU A 1 82 ? 10.407 -4.520 -10.057 1.00 88.50 82 LEU A CA 1
ATOM 653 C C . LEU A 1 82 ? 11.919 -4.720 -10.013 1.00 88.50 82 LEU A C 1
ATOM 655 O O . LEU A 1 82 ? 12.556 -4.450 -8.999 1.00 88.50 82 LEU A O 1
ATOM 659 N N . ASP A 1 83 ? 12.480 -5.197 -11.123 1.00 87.81 83 ASP A N 1
ATOM 660 C CA . ASP A 1 83 ? 13.911 -5.474 -11.271 1.00 87.81 83 ASP A CA 1
ATOM 661 C C . ASP A 1 83 ? 14.695 -4.210 -11.681 1.00 87.81 83 ASP A C 1
ATOM 663 O O . ASP A 1 83 ? 14.551 -3.762 -12.822 1.00 87.81 83 ASP A O 1
ATOM 667 N N . PRO A 1 84 ? 15.535 -3.634 -10.796 1.00 85.81 84 PRO A N 1
ATOM 668 C CA . PRO A 1 84 ? 16.323 -2.436 -11.094 1.00 85.81 84 PRO A CA 1
ATOM 669 C C . PRO A 1 84 ? 17.298 -2.593 -12.258 1.00 85.81 84 PRO A C 1
ATOM 671 O O . PRO A 1 84 ? 17.718 -1.586 -12.823 1.00 85.81 84 PRO A O 1
ATOM 674 N N . SER A 1 85 ? 17.692 -3.826 -12.579 1.00 87.62 85 SER A N 1
ATOM 675 C CA . SER A 1 85 ? 18.621 -4.128 -13.666 1.00 87.62 85 SER A CA 1
ATOM 676 C C . SER A 1 85 ? 17.927 -4.213 -15.027 1.00 87.62 85 SER A C 1
ATOM 678 O O . SER A 1 85 ? 18.607 -4.230 -16.052 1.00 87.62 85 SER A O 1
ATOM 680 N N . SER A 1 86 ? 16.591 -4.247 -15.061 1.00 88.06 86 SER A N 1
ATOM 681 C CA . SER A 1 86 ? 15.840 -4.309 -16.313 1.00 88.06 86 SER A CA 1
ATOM 682 C C . SER A 1 86 ? 15.820 -2.950 -17.027 1.00 88.06 86 SER A C 1
ATOM 684 O O . SER A 1 86 ? 15.470 -1.943 -16.406 1.00 88.06 86 SER A O 1
ATOM 686 N N . PRO A 1 87 ? 16.067 -2.892 -18.350 1.00 87.75 87 PRO A N 1
ATOM 687 C CA . PRO A 1 87 ? 15.886 -1.662 -19.124 1.00 87.75 87 PRO A CA 1
ATOM 688 C C . PRO A 1 87 ? 14.425 -1.178 -19.138 1.00 87.75 87 PRO A C 1
ATOM 690 O O . PRO A 1 87 ? 14.176 0.006 -19.336 1.00 87.75 87 PRO A O 1
ATOM 693 N N . THR A 1 88 ? 13.459 -2.066 -18.871 1.00 88.94 88 THR A N 1
ATOM 694 C CA . THR A 1 88 ? 12.019 -1.753 -18.789 1.00 88.94 88 THR A CA 1
ATOM 695 C C . THR A 1 88 ? 11.548 -1.417 -17.369 1.00 88.94 88 THR A C 1
ATOM 697 O O . THR A 1 88 ? 10.345 -1.365 -17.109 1.00 88.94 88 THR A O 1
ATOM 700 N N . TYR A 1 89 ? 12.473 -1.192 -16.425 1.00 88.50 89 TYR A N 1
ATOM 701 C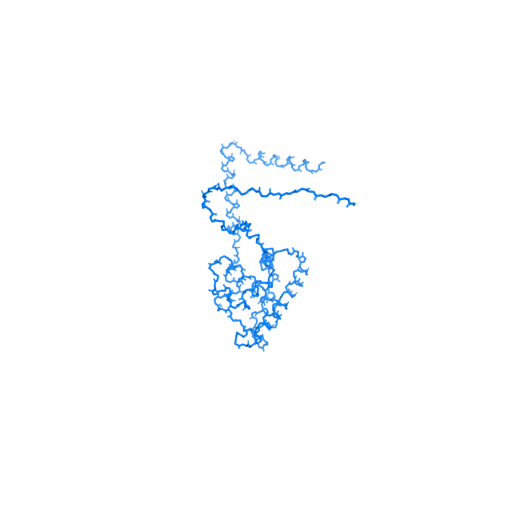 CA . TYR A 1 89 ? 12.157 -0.941 -15.014 1.00 88.50 89 TYR A CA 1
ATOM 702 C C . TYR A 1 89 ? 11.131 0.179 -14.811 1.00 88.50 89 TYR A C 1
ATOM 704 O O . TYR A 1 89 ? 10.193 0.032 -14.025 1.00 88.50 89 TYR A O 1
ATOM 712 N N . CYS A 1 90 ? 11.295 1.298 -15.519 1.00 86.81 90 CYS A N 1
ATOM 713 C CA . CYS A 1 90 ? 10.404 2.449 -15.399 1.00 86.81 90 CYS A CA 1
ATOM 714 C C . CYS A 1 90 ? 8.982 2.132 -15.881 1.00 86.81 90 CYS A C 1
ATOM 716 O O . CYS A 1 90 ? 8.025 2.521 -15.210 1.00 86.81 90 CYS A O 1
ATOM 718 N N . ASP A 1 91 ? 8.852 1.397 -16.987 1.00 88.81 91 ASP A N 1
ATOM 719 C CA . ASP A 1 91 ? 7.560 1.018 -17.568 1.00 88.81 91 ASP A CA 1
ATOM 720 C C . ASP A 1 91 ? 6.830 0.026 -16.657 1.00 88.81 91 ASP A C 1
ATOM 722 O O . ASP A 1 91 ? 5.682 0.250 -16.279 1.00 88.81 91 ASP A O 1
ATOM 726 N N . HIS A 1 92 ? 7.534 -0.999 -16.166 1.00 88.44 92 HIS A N 1
ATOM 727 C CA . HIS A 1 92 ? 6.970 -1.937 -15.187 1.00 88.44 92 HIS A CA 1
ATOM 728 C C . HIS A 1 92 ? 6.597 -1.224 -13.876 1.00 88.44 92 HIS A C 1
ATOM 730 O O . HIS A 1 92 ? 5.544 -1.473 -13.288 1.00 88.44 92 HIS A O 1
ATOM 736 N N . GLY A 1 93 ? 7.429 -0.280 -13.422 1.00 88.56 93 GLY A N 1
ATOM 737 C CA . GLY A 1 93 ? 7.137 0.587 -12.280 1.00 88.56 93 GLY A CA 1
ATOM 738 C C . GLY A 1 93 ? 5.870 1.422 -12.465 1.00 88.56 93 GLY A C 1
ATOM 739 O O . GLY A 1 93 ? 5.129 1.629 -11.500 1.00 88.56 93 GLY A O 1
ATOM 740 N N . PHE A 1 94 ? 5.612 1.882 -13.690 1.00 88.50 94 PHE A N 1
ATOM 741 C CA . PHE A 1 94 ? 4.416 2.627 -14.068 1.00 88.50 94 PHE A CA 1
ATOM 742 C C . PHE A 1 94 ? 3.167 1.736 -14.042 1.00 88.50 94 PHE A C 1
ATOM 744 O O . PHE A 1 94 ? 2.165 2.128 -13.439 1.00 88.50 94 PHE A O 1
ATOM 751 N N . GLU A 1 95 ? 3.233 0.545 -14.640 1.00 90.81 95 GLU A N 1
ATOM 752 C CA . GLU A 1 95 ? 2.122 -0.414 -14.718 1.00 90.81 95 GLU A CA 1
ATOM 753 C C . GLU A 1 95 ? 1.698 -0.912 -13.333 1.00 90.81 95 GLU A C 1
ATOM 755 O O . GLU A 1 95 ? 0.528 -0.810 -12.961 1.00 90.81 95 GLU A O 1
ATOM 760 N N . VAL A 1 96 ? 2.656 -1.360 -12.513 1.00 91.62 96 VAL A N 1
ATOM 761 C CA . VAL A 1 96 ? 2.394 -1.829 -11.140 1.00 91.62 96 VAL A CA 1
ATOM 762 C C . VAL A 1 96 ? 1.762 -0.720 -10.295 1.00 91.62 96 VAL A C 1
ATOM 764 O O . VAL A 1 96 ? 0.832 -0.947 -9.511 1.00 91.62 96 VAL A O 1
ATOM 767 N N . ARG A 1 97 ? 2.239 0.516 -10.462 1.00 92.12 97 ARG A N 1
ATOM 768 C CA . ARG A 1 97 ? 1.659 1.680 -9.792 1.00 92.12 97 ARG A CA 1
ATOM 769 C C . ARG A 1 97 ? 0.214 1.902 -10.224 1.00 92.12 97 ARG A C 1
ATOM 771 O O . ARG A 1 97 ? -0.632 2.076 -9.356 1.00 92.12 97 ARG A O 1
ATOM 778 N N . GLN A 1 98 ? -0.061 1.907 -11.527 1.00 91.31 98 GLN A N 1
ATOM 779 C CA . GLN A 1 98 ? -1.410 2.126 -12.047 1.00 91.31 98 GLN A CA 1
ATOM 780 C C . GLN A 1 98 ? -2.369 1.038 -11.552 1.00 91.31 98 GLN A C 1
ATOM 782 O O . GLN A 1 98 ? -3.441 1.342 -11.034 1.00 91.31 98 GLN A O 1
ATOM 787 N N . GLN A 1 99 ? -1.944 -0.223 -11.607 1.00 92.75 99 GLN A N 1
ATOM 788 C CA . GLN A 1 99 ? -2.732 -1.346 -11.120 1.00 92.75 99 GLN A CA 1
ATOM 789 C C . GLN A 1 99 ? -3.063 -1.198 -9.627 1.00 92.75 99 GLN A C 1
ATOM 791 O O . GLN A 1 99 ? -4.232 -1.239 -9.242 1.00 92.75 99 GLN A O 1
ATOM 796 N N . SER A 1 100 ? -2.056 -0.984 -8.775 1.00 92.12 100 SER A N 1
ATOM 797 C CA . SER A 1 100 ? -2.275 -0.823 -7.328 1.00 92.12 100 SER A CA 1
ATOM 798 C C . SER A 1 100 ? -3.176 0.371 -6.991 1.00 92.12 100 SER A C 1
ATOM 800 O O . SER A 1 100 ? -4.038 0.263 -6.117 1.00 92.12 100 SER A O 1
ATOM 802 N N . GLU A 1 101 ? -3.022 1.492 -7.699 1.00 92.31 101 GLU A N 1
ATOM 803 C CA . GLU A 1 101 ? -3.887 2.672 -7.608 1.00 92.31 101 GLU A CA 1
ATOM 804 C C . GLU A 1 101 ? -5.346 2.342 -7.940 1.00 92.31 101 GLU A C 1
ATOM 806 O O . GLU A 1 101 ? -6.238 2.644 -7.141 1.00 92.31 101 GLU A O 1
ATOM 811 N N . GLU A 1 102 ? -5.594 1.682 -9.071 1.00 91.44 102 GLU A N 1
ATOM 812 C CA . GLU A 1 102 ? -6.939 1.327 -9.520 1.00 91.44 102 GLU A CA 1
ATOM 813 C C . GLU A 1 102 ? -7.643 0.378 -8.543 1.00 91.44 102 GLU A C 1
ATOM 815 O O . GLU A 1 102 ? -8.798 0.611 -8.172 1.00 91.44 102 GLU A O 1
ATOM 820 N N . TYR A 1 103 ? -6.963 -0.676 -8.080 1.00 92.31 103 TYR A N 1
ATO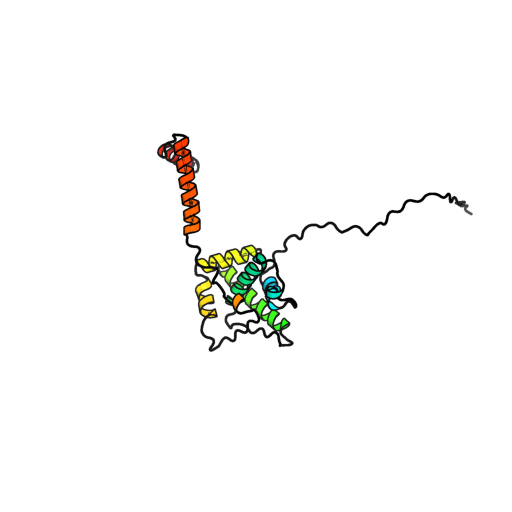M 821 C CA . TYR A 1 103 ? -7.534 -1.620 -7.112 1.00 92.31 103 TYR A CA 1
ATOM 822 C C . TYR A 1 103 ? -7.773 -0.972 -5.745 1.00 92.31 103 TYR A C 1
ATOM 824 O O . TYR A 1 103 ? -8.827 -1.187 -5.137 1.00 92.31 103 TYR A O 1
ATOM 832 N N . MET A 1 104 ? -6.853 -0.123 -5.282 1.00 91.88 104 MET A N 1
ATOM 833 C CA . MET A 1 104 ? -7.044 0.647 -4.055 1.00 91.88 104 MET A CA 1
ATOM 834 C C . MET A 1 104 ? -8.247 1.585 -4.172 1.00 91.88 104 MET A C 1
ATOM 836 O O . MET A 1 104 ? -9.068 1.652 -3.257 1.00 91.88 104 MET A O 1
ATOM 840 N N . PHE A 1 105 ? -8.399 2.293 -5.293 1.00 88.00 105 PHE A N 1
ATOM 841 C CA . PHE A 1 105 ? -9.516 3.213 -5.490 1.00 88.00 105 PHE A CA 1
ATOM 842 C C . PHE A 1 105 ? -10.860 2.481 -5.579 1.00 88.00 105 PHE A C 1
ATOM 844 O O . PHE A 1 105 ? -11.838 2.906 -4.953 1.00 88.00 105 PHE A O 1
ATOM 851 N N . LYS A 1 106 ? -10.906 1.338 -6.278 1.00 90.81 106 LYS A N 1
ATOM 852 C CA . LYS A 1 106 ? -12.074 0.441 -6.300 1.00 90.81 106 LYS A CA 1
ATOM 853 C C . LYS A 1 106 ? -12.461 0.004 -4.884 1.00 90.81 106 LYS A C 1
ATOM 855 O O . LYS A 1 106 ? -13.637 0.068 -4.521 1.00 90.81 106 LYS A O 1
ATOM 860 N N . PHE A 1 107 ? -11.483 -0.366 -4.057 1.00 90.62 107 PHE A N 1
ATOM 861 C CA . PHE A 1 107 ? -11.715 -0.732 -2.659 1.00 90.62 107 PHE A CA 1
ATOM 862 C C . PHE A 1 107 ? -12.247 0.441 -1.820 1.00 90.62 107 PHE A C 1
ATOM 864 O O . PHE A 1 107 ? -13.260 0.301 -1.135 1.00 90.62 107 PHE A O 1
ATOM 871 N N . LEU A 1 108 ? -11.613 1.617 -1.898 1.00 89.25 108 LEU A N 1
ATOM 872 C CA . LEU A 1 108 ? -12.048 2.813 -1.164 1.00 89.25 108 LEU A CA 1
ATOM 873 C C . LEU A 1 108 ? -13.478 3.227 -1.546 1.00 89.25 108 LEU A C 1
ATOM 875 O O . LEU A 1 108 ? -14.281 3.544 -0.666 1.00 89.25 108 LEU A O 1
ATOM 879 N N . THR A 1 109 ? -13.810 3.164 -2.838 1.00 87.62 109 THR A N 1
ATOM 880 C CA . THR A 1 109 ? -15.150 3.476 -3.356 1.00 87.62 109 THR A CA 1
ATOM 881 C C . THR A 1 109 ? -16.193 2.497 -2.823 1.00 87.62 109 THR A C 1
ATOM 883 O O . THR A 1 109 ? -17.236 2.926 -2.331 1.00 87.62 109 THR A O 1
ATOM 886 N N . ARG A 1 110 ? -15.893 1.189 -2.820 1.00 87.31 110 ARG A N 1
ATOM 887 C CA . ARG A 1 110 ? -16.764 0.151 -2.238 1.00 87.31 110 ARG A CA 1
ATOM 888 C C . ARG A 1 110 ? -17.038 0.382 -0.751 1.00 87.31 110 ARG A C 1
ATOM 890 O O . ARG A 1 110 ? -18.121 0.073 -0.267 1.00 87.31 110 ARG A O 1
ATOM 897 N N . CYS A 1 111 ? -16.066 0.919 -0.019 1.00 83.06 111 CYS A N 1
ATOM 898 C CA . CYS A 1 111 ? -16.212 1.246 1.397 1.00 83.06 111 CYS A CA 1
ATOM 899 C C . CYS A 1 111 ? -16.751 2.669 1.656 1.00 83.06 111 CYS A C 1
ATOM 901 O O . CYS A 1 111 ? -16.668 3.143 2.793 1.00 83.06 111 CYS A O 1
ATOM 903 N N . TYR A 1 112 ? -17.297 3.335 0.627 1.00 77.31 112 TYR A N 1
ATOM 904 C CA . TYR A 1 112 ? -17.871 4.687 0.661 1.00 77.31 112 TYR A CA 1
ATOM 905 C C . TYR A 1 112 ? -16.913 5.781 1.172 1.00 77.31 112 TYR A C 1
ATOM 907 O O . TYR A 1 112 ? -17.344 6.796 1.724 1.00 77.31 112 TYR A O 1
ATOM 915 N N . ALA A 1 113 ? -15.600 5.614 0.987 1.00 76.50 113 ALA A N 1
ATOM 916 C CA . ALA A 1 113 ? -14.622 6.633 1.354 1.00 76.50 113 ALA A CA 1
ATOM 917 C C . ALA A 1 113 ? -14.421 7.665 0.238 1.00 76.50 113 ALA A C 1
ATOM 919 O O . ALA A 1 113 ? -14.106 7.326 -0.899 1.00 76.50 113 ALA A O 1
ATOM 920 N N . LYS A 1 114 ? -14.506 8.952 0.595 1.00 75.81 114 LYS A N 1
ATOM 921 C CA . LYS A 1 114 ? -14.065 10.069 -0.253 1.00 75.81 114 LYS A CA 1
ATOM 922 C C . LYS A 1 114 ? -12.740 10.608 0.285 1.00 75.81 114 LYS A C 1
ATOM 924 O O . LYS A 1 114 ? -12.723 11.305 1.298 1.00 75.81 114 LYS A O 1
ATOM 929 N N . CYS A 1 115 ? -11.630 10.301 -0.383 1.00 76.69 115 CYS A N 1
ATOM 930 C CA . CYS A 1 115 ? -10.305 10.804 -0.014 1.00 76.69 115 CYS A CA 1
ATOM 931 C C . CYS A 1 115 ? -9.870 11.927 -0.964 1.00 76.69 115 CYS A C 1
ATOM 933 O O . CYS A 1 115 ? -9.916 11.759 -2.178 1.00 76.69 115 CYS A O 1
ATOM 935 N N . LYS A 1 116 ? -9.438 13.070 -0.414 1.00 76.62 116 LYS A N 1
ATOM 936 C CA . LYS A 1 116 ? -9.028 14.258 -1.198 1.00 76.62 116 LYS A CA 1
ATOM 937 C C . LYS A 1 116 ? -7.520 14.540 -1.171 1.00 76.62 116 LYS A C 1
ATOM 939 O O . LYS A 1 116 ? -7.061 15.467 -1.824 1.00 76.62 116 LYS A O 1
ATOM 944 N N . SER A 1 117 ? -6.753 13.795 -0.375 1.00 75.56 117 SER A N 1
ATOM 945 C CA . SER A 1 117 ? -5.318 14.029 -0.173 1.00 75.56 117 SER A CA 1
ATOM 946 C C . SER A 1 117 ? -4.598 12.780 0.333 1.00 75.56 117 SER A C 1
ATOM 948 O O . SER A 1 117 ? -5.232 11.883 0.891 1.00 75.56 117 SER A O 1
ATOM 950 N N . GLU A 1 118 ? -3.267 12.769 0.222 1.00 75.00 118 GLU A N 1
ATOM 951 C CA . GLU A 1 118 ? -2.368 11.760 0.808 1.00 75.00 118 GLU A CA 1
ATOM 952 C C . GLU A 1 118 ? -2.734 11.413 2.257 1.00 75.00 118 GLU A C 1
ATOM 954 O O . GLU A 1 118 ? -2.982 10.261 2.616 1.00 75.00 118 GLU A O 1
ATOM 959 N N . SER A 1 119 ? -2.793 12.441 3.107 1.00 78.06 119 SER A N 1
ATOM 960 C CA . SER A 1 119 ? -3.019 12.280 4.539 1.00 78.06 119 SER A CA 1
ATOM 961 C C . SER A 1 119 ? -4.413 11.728 4.828 1.00 78.06 119 SER A C 1
ATOM 963 O O . SER A 1 119 ? -4.587 10.974 5.786 1.00 78.06 119 SER A O 1
ATOM 965 N N . SER A 1 120 ? -5.399 12.071 3.991 1.00 83.38 120 SER A N 1
ATOM 966 C CA . SER A 1 120 ? -6.756 11.528 4.064 1.00 83.38 120 SER A CA 1
ATOM 967 C C . SER A 1 120 ? -6.788 10.048 3.673 1.00 83.38 120 SER A C 1
ATOM 969 O O . SER A 1 120 ? -7.381 9.260 4.410 1.00 83.38 120 SER A O 1
ATOM 971 N N . VAL A 1 121 ? -6.089 9.654 2.600 1.00 86.06 121 VAL A N 1
ATOM 972 C CA . VAL A 1 121 ? -5.956 8.247 2.185 1.00 86.06 121 VAL A CA 1
ATOM 973 C C . VAL A 1 121 ? -5.282 7.426 3.283 1.00 86.06 121 VAL A C 1
ATOM 975 O O . VAL A 1 121 ? -5.850 6.445 3.753 1.00 86.06 121 VAL A O 1
ATOM 978 N N . LEU A 1 122 ? -4.119 7.859 3.780 1.00 87.38 122 LEU A N 1
ATOM 979 C CA . LEU A 1 122 ? -3.400 7.133 4.830 1.00 87.38 122 LEU A CA 1
ATOM 980 C C . LEU A 1 122 ? -4.203 7.046 6.137 1.00 87.38 122 LEU A C 1
ATOM 982 O O . LEU A 1 122 ? -4.148 6.044 6.849 1.00 87.38 122 LEU A O 1
ATOM 986 N N . LYS A 1 123 ? -4.946 8.098 6.501 1.00 89.19 123 LYS A N 1
ATOM 987 C CA . LYS A 1 123 ? -5.849 8.056 7.661 1.00 89.19 123 LYS A CA 1
ATOM 988 C C . LYS A 1 123 ? -6.948 7.009 7.460 1.00 89.19 123 LYS A C 1
ATOM 990 O O . LYS A 1 123 ? -7.233 6.261 8.392 1.00 89.19 123 LYS A O 1
ATOM 995 N N . GLN A 1 124 ? -7.529 6.940 6.266 1.00 90.50 124 GLN A N 1
ATOM 996 C CA . GLN A 1 124 ? -8.598 6.001 5.950 1.00 90.50 124 GLN A CA 1
ATOM 997 C C . GLN A 1 124 ? -8.109 4.546 5.888 1.00 90.50 124 GLN A C 1
ATOM 999 O O . GLN A 1 124 ? -8.744 3.668 6.466 1.00 90.50 124 GLN A O 1
ATOM 1004 N N . LEU A 1 125 ? -6.958 4.295 5.261 1.00 90.81 125 LEU A N 1
ATOM 1005 C CA . LEU A 1 125 ? -6.348 2.963 5.189 1.00 90.81 125 LEU A CA 1
ATOM 1006 C C . LEU A 1 125 ? -5.978 2.437 6.578 1.00 90.81 125 LEU A C 1
ATOM 1008 O O . LEU A 1 125 ? -6.308 1.300 6.898 1.00 90.81 125 LEU A O 1
ATOM 1012 N N . ARG A 1 126 ? -5.424 3.288 7.454 1.00 90.81 126 ARG A N 1
ATOM 1013 C CA . ARG A 1 126 ? -5.187 2.928 8.864 1.00 90.81 126 ARG A CA 1
ATOM 1014 C C . ARG A 1 126 ? -6.468 2.573 9.607 1.00 90.81 126 ARG A C 1
ATOM 1016 O O . ARG A 1 126 ? -6.489 1.621 10.379 1.00 90.81 126 ARG A O 1
ATOM 1023 N N . LYS A 1 127 ? -7.551 3.323 9.380 1.00 90.88 127 LYS A N 1
ATOM 1024 C CA . LYS A 1 127 ? -8.862 2.995 9.955 1.00 90.88 127 LYS A CA 1
ATOM 1025 C C . LYS A 1 127 ? -9.313 1.602 9.500 1.00 90.88 127 LYS A C 1
ATOM 1027 O O . LYS A 1 127 ? -9.680 0.788 10.336 1.00 90.88 127 LYS A O 1
ATOM 1032 N N . TYR A 1 128 ? -9.218 1.302 8.207 1.00 91.56 128 TYR A N 1
ATOM 1033 C CA . TYR A 1 128 ? -9.594 -0.006 7.662 1.00 91.56 128 TYR A CA 1
ATOM 1034 C C . TYR A 1 128 ? -8.692 -1.153 8.119 1.00 91.56 128 TYR A C 1
ATOM 1036 O O . TYR A 1 128 ? -9.194 -2.252 8.341 1.00 91.56 128 TYR A O 1
ATOM 1044 N N . TYR A 1 129 ? -7.400 -0.898 8.314 1.00 90.31 129 TYR A N 1
ATOM 1045 C CA . TYR A 1 129 ? -6.483 -1.845 8.940 1.00 90.31 129 TYR A CA 1
ATOM 1046 C C . TYR A 1 129 ? -6.952 -2.214 10.352 1.00 90.31 129 TYR A C 1
ATOM 1048 O O . TYR A 1 129 ? -7.134 -3.388 10.662 1.00 90.31 129 TYR A O 1
ATOM 1056 N N . HIS A 1 130 ? -7.229 -1.215 11.195 1.00 86.56 130 HIS A N 1
ATOM 1057 C CA . HIS A 1 130 ? -7.676 -1.4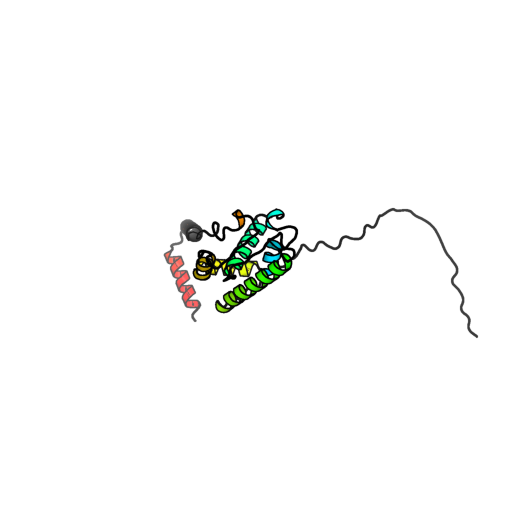47 12.571 1.00 86.56 130 HIS A CA 1
ATOM 1058 C C . HIS A 1 130 ? -9.074 -2.077 12.666 1.00 86.56 130 HIS A C 1
ATOM 1060 O O . HIS A 1 130 ? -9.321 -2.857 13.579 1.00 86.56 130 HIS A O 1
ATOM 1066 N N . GLU A 1 131 ? -9.967 -1.782 11.719 1.00 90.69 131 GLU A N 1
ATOM 1067 C CA . GLU A 1 131 ? -11.285 -2.424 11.594 1.00 90.69 131 GLU A CA 1
ATOM 1068 C C . GLU A 1 131 ? -11.214 -3.842 10.992 1.00 90.69 131 GLU A C 1
ATOM 1070 O O . GLU A 1 131 ? -12.243 -4.492 10.840 1.00 90.69 131 GLU A O 1
ATOM 1075 N N . GLY A 1 132 ? -10.027 -4.321 10.601 1.00 89.31 132 GLY A N 1
ATOM 1076 C CA . GLY A 1 132 ? -9.834 -5.642 9.995 1.00 89.31 132 GLY A CA 1
ATOM 1077 C C . GLY A 1 132 ? -10.309 -5.761 8.542 1.00 89.31 132 GLY A C 1
ATOM 1078 O O . GLY A 1 132 ? -10.238 -6.838 7.954 1.00 89.31 132 GLY A O 1
ATOM 1079 N N . LYS A 1 133 ? -10.739 -4.662 7.914 1.00 92.00 133 LYS A N 1
ATOM 1080 C CA . LYS A 1 133 ? -11.226 -4.638 6.522 1.00 92.00 133 LYS A CA 1
ATOM 1081 C C . LYS A 1 133 ? -10.136 -4.934 5.491 1.00 92.00 133 LYS A C 1
ATOM 1083 O O . LYS A 1 133 ? -10.456 -5.277 4.359 1.00 92.00 133 LYS A O 1
ATOM 1088 N N . LEU A 1 134 ? -8.866 -4.802 5.875 1.00 91.44 134 LEU A N 1
ATOM 1089 C CA . LEU A 1 134 ? -7.714 -5.151 5.039 1.00 91.44 134 LEU A CA 1
ATOM 1090 C C . LEU A 1 134 ? -7.187 -6.570 5.302 1.00 91.44 134 LEU A C 1
ATOM 1092 O O . LEU A 1 134 ? -6.272 -6.998 4.608 1.00 91.44 134 LEU A O 1
ATOM 1096 N N . ASN A 1 135 ? -7.743 -7.314 6.267 1.00 90.00 135 ASN A N 1
ATOM 1097 C CA . ASN A 1 135 ? -7.189 -8.606 6.688 1.00 90.00 135 ASN A CA 1
ATOM 1098 C C . ASN A 1 135 ? -7.141 -9.625 5.549 1.00 90.00 135 ASN A C 1
ATOM 1100 O O . ASN A 1 135 ? -6.140 -10.314 5.418 1.00 90.00 135 ASN A O 1
ATOM 1104 N N . ALA A 1 136 ? -8.177 -9.687 4.706 1.00 89.75 136 ALA A N 1
ATOM 1105 C CA . ALA A 1 136 ? -8.185 -10.579 3.547 1.00 89.75 136 ALA A CA 1
ATOM 1106 C C . ALA A 1 136 ? -7.019 -10.271 2.592 1.00 89.75 136 ALA A C 1
ATOM 1108 O O . ALA A 1 136 ? -6.264 -11.174 2.251 1.00 89.75 136 ALA A O 1
ATOM 1109 N N . LEU A 1 137 ? -6.809 -8.990 2.261 1.00 90.06 137 LEU A N 1
ATOM 1110 C CA . LEU A 1 137 ? -5.702 -8.548 1.406 1.00 90.06 137 LEU A CA 1
ATOM 1111 C C . LEU A 1 137 ? -4.336 -8.818 2.050 1.00 90.06 137 LEU A C 1
ATOM 1113 O O . LEU A 1 137 ? -3.396 -9.203 1.367 1.00 90.06 137 LEU A O 1
ATOM 1117 N N . ILE A 1 138 ? -4.211 -8.642 3.368 1.00 88.81 138 ILE A N 1
ATOM 1118 C CA . ILE A 1 138 ? -2.970 -8.926 4.105 1.00 88.81 138 ILE A CA 1
ATOM 1119 C C . ILE A 1 138 ? -2.663 -10.422 4.103 1.00 88.81 138 ILE A C 1
ATOM 1121 O O . ILE A 1 138 ? -1.522 -10.806 3.851 1.00 88.81 138 ILE A O 1
ATOM 1125 N N . THR A 1 139 ? -3.659 -11.260 4.388 1.00 86.94 139 THR A N 1
ATOM 1126 C CA . THR A 1 139 ? -3.523 -12.719 4.351 1.00 86.94 139 THR A CA 1
ATOM 1127 C C . THR A 1 139 ? -3.137 -13.175 2.952 1.00 86.94 139 THR A C 1
ATOM 1129 O O . THR A 1 139 ? -2.193 -13.940 2.798 1.00 86.94 139 THR A O 1
ATOM 1132 N N . GLU A 1 140 ? -3.808 -12.651 1.930 1.00 86.25 140 GLU A N 1
ATOM 1133 C CA . GLU A 1 140 ? -3.543 -12.973 0.534 1.00 86.25 140 GLU A CA 1
ATOM 1134 C C . GLU A 1 140 ? -2.164 -12.483 0.055 1.00 86.25 140 GLU A C 1
ATOM 1136 O O . GLU A 1 140 ? -1.511 -13.167 -0.734 1.00 86.25 140 GLU A O 1
ATOM 1141 N N . PHE A 1 141 ? -1.699 -11.325 0.530 1.00 84.88 141 PHE A N 1
ATOM 1142 C CA . PHE A 1 141 ? -0.360 -10.810 0.238 1.00 84.88 141 PHE A CA 1
ATOM 1143 C C . PHE A 1 141 ? 0.740 -11.655 0.899 1.00 84.88 141 PHE A C 1
ATOM 1145 O O . PHE A 1 141 ? 1.815 -11.822 0.333 1.00 84.88 141 PHE A O 1
ATOM 1152 N N . ARG A 1 142 ? 0.479 -12.182 2.102 1.00 81.50 142 ARG A N 1
ATOM 1153 C CA . ARG A 1 142 ? 1.419 -13.019 2.871 1.00 81.50 142 ARG A CA 1
ATOM 1154 C C . ARG A 1 142 ? 1.358 -14.505 2.513 1.00 81.50 142 ARG A C 1
ATOM 1156 O O . ARG A 1 142 ? 2.206 -15.259 2.987 1.00 81.50 142 ARG A O 1
ATOM 1163 N N . ALA A 1 143 ? 0.353 -14.935 1.754 1.00 79.69 143 ALA A N 1
ATOM 1164 C CA . ALA A 1 143 ? 0.177 -16.333 1.390 1.00 79.69 143 ALA A CA 1
ATOM 1165 C C . ALA A 1 143 ? 1.405 -16.852 0.607 1.00 79.69 143 ALA A C 1
ATOM 1167 O O . ALA A 1 143 ? 1.926 -16.121 -0.240 1.00 79.69 143 ALA A O 1
ATOM 1168 N N . PRO A 1 144 ? 1.877 -18.088 0.878 1.00 62.66 144 PRO A N 1
ATOM 1169 C CA . PRO A 1 144 ? 3.041 -18.660 0.213 1.00 62.66 144 PRO A CA 1
ATOM 1170 C C . PRO A 1 144 ? 2.937 -18.634 -1.316 1.00 62.66 144 PRO A C 1
ATOM 1172 O O . PRO A 1 144 ? 1.906 -18.937 -1.914 1.00 62.66 144 PRO A O 1
ATOM 1175 N N . ALA A 1 145 ? 4.052 -18.252 -1.924 1.00 55.81 145 ALA A N 1
ATOM 1176 C CA . ALA A 1 145 ? 4.222 -17.836 -3.304 1.00 55.81 145 ALA A CA 1
ATOM 1177 C C . ALA A 1 145 ? 4.310 -18.980 -4.334 1.00 55.81 145 ALA A C 1
ATOM 1179 O O . ALA A 1 145 ? 5.117 -18.887 -5.252 1.00 55.81 145 ALA A O 1
ATOM 1180 N N . GLU A 1 146 ? 3.481 -20.026 -4.268 1.00 48.94 146 GLU A N 1
ATOM 1181 C CA . GLU A 1 146 ? 3.449 -20.990 -5.391 1.00 48.94 146 GLU A CA 1
ATOM 1182 C C . GLU A 1 146 ? 2.986 -20.332 -6.715 1.00 48.94 146 GLU A C 1
ATOM 1184 O O . GLU A 1 146 ? 3.213 -20.884 -7.786 1.00 48.94 146 GLU A O 1
ATOM 1189 N N . VAL A 1 147 ? 2.420 -19.110 -6.666 1.00 56.19 147 VAL A N 1
ATOM 1190 C CA . VAL A 1 147 ? 1.982 -18.322 -7.843 1.00 56.19 147 VAL A CA 1
ATOM 1191 C C . VAL A 1 147 ? 2.474 -16.853 -7.851 1.00 56.19 147 VAL A C 1
ATOM 1193 O O . VAL A 1 147 ? 2.439 -16.202 -8.895 1.00 56.19 147 VAL A O 1
ATOM 1196 N N . LYS A 1 148 ? 2.953 -16.284 -6.730 1.00 62.44 148 LYS A N 1
ATOM 1197 C CA . LYS A 1 148 ? 3.222 -14.829 -6.605 1.00 62.44 148 LYS A CA 1
ATOM 1198 C C . LYS A 1 148 ? 4.711 -14.494 -6.544 1.00 62.44 148 LYS A C 1
ATOM 1200 O O . LYS A 1 148 ? 5.329 -14.557 -5.488 1.00 62.44 148 LYS A O 1
ATOM 1205 N N . THR A 1 149 ? 5.275 -14.031 -7.654 1.00 74.25 149 THR A N 1
ATOM 1206 C CA . THR A 1 149 ? 6.654 -13.520 -7.688 1.00 74.25 149 THR A CA 1
ATOM 1207 C C . THR A 1 149 ? 6.682 -12.067 -7.215 1.00 74.25 149 THR A C 1
ATOM 1209 O O . THR A 1 149 ? 6.393 -11.157 -7.992 1.00 74.25 149 THR A O 1
ATOM 1212 N N . ILE A 1 150 ? 7.029 -11.838 -5.942 1.00 82.12 150 ILE A N 1
ATOM 1213 C CA . ILE A 1 150 ? 7.300 -10.493 -5.416 1.00 82.12 150 ILE A CA 1
ATOM 1214 C C . ILE A 1 150 ? 8.802 -10.215 -5.510 1.00 82.12 150 ILE A C 1
ATOM 1216 O O . ILE A 1 150 ? 9.594 -10.835 -4.806 1.00 82.12 150 ILE A O 1
ATOM 1220 N N . LEU A 1 151 ? 9.194 -9.266 -6.360 1.00 85.00 151 LEU A N 1
ATOM 1221 C CA . LEU A 1 151 ? 10.546 -8.706 -6.387 1.00 85.00 151 LEU A CA 1
ATOM 1222 C C . LEU A 1 151 ? 10.434 -7.225 -6.058 1.00 85.00 151 LEU A C 1
ATOM 1224 O O . LEU A 1 151 ? 10.131 -6.394 -6.917 1.00 85.00 151 LEU A O 1
ATOM 1228 N N . ASP A 1 152 ? 10.642 -6.926 -4.783 1.00 85.56 152 ASP A N 1
ATOM 1229 C CA . ASP A 1 152 ? 10.651 -5.573 -4.259 1.00 85.56 152 ASP A CA 1
ATOM 1230 C C . ASP A 1 152 ? 12.101 -5.090 -4.115 1.00 85.56 152 ASP A C 1
ATOM 1232 O O . ASP A 1 152 ? 12.859 -5.662 -3.330 1.00 85.56 152 ASP A O 1
ATOM 1236 N N . PRO A 1 153 ? 12.510 -4.043 -4.849 1.00 86.00 153 PRO A N 1
ATOM 1237 C CA . PRO A 1 153 ? 13.880 -3.568 -4.818 1.00 86.00 153 PRO A CA 1
ATOM 1238 C C . PRO A 1 153 ? 14.159 -2.623 -3.638 1.00 86.00 153 PRO A C 1
ATOM 1240 O O . PRO A 1 153 ? 15.252 -2.065 -3.553 1.00 86.00 153 PRO A O 1
ATOM 1243 N N . ALA A 1 154 ? 13.178 -2.366 -2.766 1.00 85.44 154 ALA A N 1
ATOM 1244 C CA . ALA A 1 154 ? 13.397 -1.644 -1.521 1.00 85.44 154 ALA A CA 1
ATOM 1245 C C . ALA A 1 154 ? 14.083 -2.556 -0.482 1.00 85.44 154 ALA A C 1
ATOM 1247 O O . ALA A 1 154 ? 13.781 -3.745 -0.450 1.00 85.44 154 ALA A O 1
ATOM 1248 N N . PRO A 1 155 ? 14.970 -2.044 0.391 1.00 81.81 155 PRO A N 1
ATOM 1249 C CA . PRO A 1 155 ? 15.634 -2.852 1.418 1.00 81.81 155 PRO A CA 1
ATOM 1250 C C . PRO A 1 155 ? 14.633 -3.590 2.313 1.00 81.81 155 PRO A C 1
ATOM 1252 O O . PRO A 1 155 ? 13.560 -3.046 2.604 1.00 81.81 155 PRO A O 1
ATOM 1255 N N . SER A 1 156 ? 14.968 -4.797 2.774 1.00 76.88 156 SER A N 1
ATOM 1256 C CA . SER A 1 156 ? 14.067 -5.667 3.550 1.00 76.88 156 SER A CA 1
ATOM 1257 C C . SER A 1 156 ? 13.539 -4.995 4.825 1.00 76.88 156 SER A C 1
ATOM 1259 O O . SER A 1 156 ? 12.374 -5.172 5.183 1.00 76.88 156 SER A O 1
ATOM 1261 N N . GLU A 1 157 ? 14.316 -4.102 5.444 1.00 71.81 157 GLU A N 1
ATOM 1262 C CA . GLU A 1 157 ? 13.912 -3.312 6.618 1.00 71.81 157 GLU A CA 1
ATOM 1263 C C . GLU A 1 157 ? 12.751 -2.349 6.316 1.00 71.81 157 GLU A C 1
ATOM 1265 O O . GLU A 1 157 ? 12.041 -1.864 7.208 1.00 71.81 157 GLU A O 1
ATOM 1270 N N . THR A 1 158 ? 12.556 -2.029 5.038 1.00 71.94 158 THR A N 1
ATOM 1271 C CA . THR A 1 158 ? 11.454 -1.195 4.562 1.00 71.94 158 THR A CA 1
ATOM 1272 C C . THR A 1 158 ? 10.247 -2.002 4.088 1.00 71.94 158 THR A C 1
ATOM 1274 O O . THR A 1 158 ? 9.150 -1.445 4.009 1.00 71.94 158 THR A O 1
ATOM 1277 N N . GLN A 1 159 ? 10.433 -3.299 3.835 1.00 72.81 159 GLN A N 1
ATOM 1278 C CA . GLN A 1 159 ? 9.396 -4.207 3.349 1.00 72.81 159 GLN A CA 1
ATOM 1279 C C . GLN A 1 159 ? 8.485 -4.724 4.463 1.00 72.81 159 GLN A C 1
ATOM 1281 O O . GLN A 1 159 ? 7.383 -5.186 4.173 1.00 72.81 159 GLN A O 1
ATOM 1286 N N . ASP A 1 160 ? 8.893 -4.607 5.731 1.00 71.06 160 ASP A N 1
ATOM 1287 C CA . ASP A 1 160 ? 8.031 -4.987 6.844 1.00 71.06 160 ASP A CA 1
ATOM 1288 C C . ASP A 1 160 ? 6.775 -4.102 6.884 1.00 71.06 160 ASP A C 1
ATOM 1290 O O . ASP A 1 160 ? 6.818 -2.892 7.155 1.00 71.06 160 ASP A O 1
ATOM 1294 N N . LEU A 1 161 ? 5.648 -4.725 6.542 1.00 66.00 161 LEU A N 1
ATOM 1295 C CA . LEU A 1 161 ? 4.431 -4.027 6.164 1.00 66.00 161 LEU A CA 1
ATOM 1296 C C . LEU A 1 161 ? 3.815 -3.261 7.339 1.00 66.00 161 LEU A C 1
ATOM 1298 O O . LEU A 1 161 ? 3.276 -2.178 7.109 1.00 66.00 161 LEU A O 1
ATOM 1302 N N . PHE A 1 162 ? 3.920 -3.768 8.580 1.00 65.38 162 PHE A N 1
ATOM 1303 C CA . PHE A 1 162 ? 3.103 -3.271 9.701 1.00 65.38 162 PHE A CA 1
ATOM 1304 C C . PHE A 1 162 ? 3.713 -3.366 11.114 1.00 65.38 162 PHE A C 1
ATOM 1306 O O . PHE A 1 162 ? 2.992 -3.066 12.066 1.00 65.38 162 PHE A O 1
ATOM 1313 N N . ASN A 1 163 ? 4.999 -3.696 11.311 1.00 58.00 163 ASN A N 1
ATOM 1314 C CA . ASN A 1 163 ? 5.589 -3.804 12.668 1.00 58.00 163 ASN A CA 1
ATOM 1315 C C . ASN A 1 163 ? 5.370 -2.580 13.579 1.00 58.00 163 ASN A C 1
ATOM 1317 O O . ASN A 1 163 ? 5.318 -2.693 14.802 1.00 58.00 163 ASN A O 1
ATOM 1321 N N . ASN A 1 164 ? 5.170 -1.402 12.987 1.00 53.09 164 ASN A N 1
ATOM 1322 C CA . ASN A 1 164 ? 5.016 -0.134 13.702 1.00 53.09 164 ASN A CA 1
ATOM 1323 C C . ASN A 1 164 ? 3.539 0.269 13.884 1.00 53.09 164 ASN A C 1
ATOM 1325 O O . ASN A 1 164 ? 3.250 1.349 14.402 1.00 53.09 164 ASN A O 1
ATOM 1329 N N . GLU A 1 165 ? 2.605 -0.545 13.388 1.00 55.81 165 GLU A N 1
ATOM 1330 C CA . GLU A 1 165 ? 1.153 -0.371 13.527 1.00 55.81 165 GLU A CA 1
ATOM 1331 C C . GLU A 1 165 ? 0.574 -1.406 14.492 1.00 55.81 165 GLU A C 1
ATOM 1333 O O . GLU A 1 165 ? -0.582 -1.818 14.363 1.00 55.81 165 GLU A O 1
ATOM 1338 N N . SER A 1 166 ? 1.384 -1.804 15.484 1.00 47.34 166 SER A N 1
ATOM 1339 C CA . SER A 1 166 ? 0.907 -2.483 16.687 1.00 47.34 166 SER A CA 1
ATOM 1340 C C . SER A 1 166 ? -0.373 -1.793 17.142 1.00 47.34 166 SER A C 1
ATOM 1342 O O . SER A 1 166 ? -0.400 -0.555 17.210 1.00 47.34 166 SER A O 1
ATOM 1344 N N . LYS A 1 167 ? -1.438 -2.590 17.352 1.00 50.06 167 LYS A N 1
ATOM 1345 C CA . LYS A 1 167 ? -2.737 -2.147 17.880 1.00 50.06 167 LYS A CA 1
ATOM 1346 C C . LYS A 1 167 ? -2.419 -1.072 18.902 1.00 50.06 167 LYS A C 1
ATOM 1348 O O . LYS A 1 167 ? -1.843 -1.422 19.928 1.00 50.06 167 LYS A O 1
ATOM 1353 N N . ARG A 1 168 ? -2.698 0.214 18.632 1.00 42.06 168 ARG A N 1
ATOM 1354 C CA . ARG A 1 168 ? -2.561 1.209 19.699 1.00 42.06 168 ARG A CA 1
ATOM 1355 C C . ARG A 1 168 ? -3.386 0.626 20.832 1.00 42.06 168 ARG A C 1
ATOM 1357 O O . ARG A 1 168 ? -4.588 0.442 20.615 1.00 42.06 168 ARG A O 1
ATOM 1364 N N . PRO A 1 169 ? -2.785 0.263 21.975 1.00 42.81 169 PRO A N 1
ATOM 1365 C CA . PRO A 1 169 ? -3.601 -0.185 23.066 1.00 42.81 169 PRO A CA 1
ATOM 1366 C C . PRO A 1 169 ? -4.530 0.990 23.335 1.00 42.81 169 PRO A C 1
ATOM 1368 O O . PRO A 1 169 ? -4.103 2.148 23.427 1.00 42.81 169 PRO A O 1
ATOM 1371 N N . GLN A 1 170 ? -5.818 0.685 23.414 1.00 53.09 170 GLN A N 1
ATOM 1372 C CA . GLN A 1 170 ? -6.868 1.609 23.819 1.00 53.09 170 GLN A CA 1
ATOM 1373 C C . GLN A 1 170 ? -6.468 2.381 25.098 1.00 53.09 170 GLN A C 1
ATOM 1375 O O . GLN A 1 170 ? -7.034 3.417 25.403 1.00 53.09 170 GLN A O 1
ATOM 1380 N N . ALA A 1 171 ? -5.448 1.924 25.832 1.00 46.16 171 ALA A N 1
ATOM 1381 C CA . ALA A 1 171 ? -4.705 2.634 26.870 1.00 46.16 171 ALA A CA 1
ATOM 1382 C C . ALA A 1 171 ? -4.396 4.118 26.582 1.00 46.16 171 ALA A C 1
ATOM 1384 O O . ALA A 1 171 ? -4.551 4.931 27.484 1.00 46.16 171 ALA A O 1
ATOM 1385 N N . CYS A 1 172 ? -4.015 4.520 25.361 1.00 47.44 172 CYS A N 1
ATOM 1386 C CA . CYS A 1 172 ? -3.636 5.924 25.108 1.00 47.44 172 CYS A CA 1
ATOM 1387 C C . CYS A 1 172 ? -4.852 6.882 25.125 1.00 47.44 172 CYS A C 1
ATOM 1389 O O . CYS A 1 172 ? -4.734 8.039 25.520 1.00 47.44 172 CYS A O 1
ATOM 1391 N N . GLN A 1 173 ? -6.042 6.387 24.761 1.00 57.06 173 GLN A N 1
ATOM 1392 C CA . GLN A 1 173 ? -7.298 7.134 24.910 1.00 57.06 173 GLN A CA 1
ATOM 1393 C C . GLN A 1 173 ? -7.829 7.063 26.345 1.00 57.06 173 GLN A C 1
ATOM 1395 O O . GLN A 1 173 ? -8.272 8.077 26.878 1.00 57.06 173 GLN A O 1
ATOM 1400 N N . HIS A 1 174 ? -7.713 5.905 27.003 1.00 58.03 174 HIS A N 1
ATOM 1401 C CA . HIS A 1 174 ? -8.115 5.757 28.402 1.00 58.03 174 HIS A CA 1
ATOM 1402 C C . HIS A 1 174 ? -7.274 6.608 29.354 1.00 58.03 174 HIS A C 1
ATOM 1404 O O . HIS A 1 174 ? -7.824 7.159 30.297 1.00 58.03 174 HIS A O 1
ATOM 1410 N N . GLN A 1 175 ? -5.971 6.768 29.109 1.00 65.31 175 GLN A N 1
ATOM 1411 C CA . GLN A 1 175 ? -5.106 7.582 29.962 1.00 65.31 175 GLN A CA 1
ATOM 1412 C C . GLN A 1 175 ? -5.423 9.074 29.833 1.00 65.31 175 GLN A C 1
ATOM 1414 O O . GLN A 1 175 ? -5.521 9.761 30.849 1.00 65.31 175 GLN A O 1
ATOM 1419 N N . ALA A 1 176 ? -5.633 9.577 28.612 1.00 72.25 176 ALA A N 1
ATOM 1420 C CA . ALA A 1 176 ? -6.039 10.965 28.395 1.00 72.25 176 ALA A CA 1
ATOM 1421 C C . ALA A 1 176 ? -7.429 11.243 28.993 1.00 72.25 176 ALA A C 1
ATOM 1423 O O . ALA A 1 176 ? -7.602 12.232 29.701 1.00 72.25 176 ALA A O 1
ATOM 1424 N N . HIS A 1 177 ? -8.387 10.332 28.788 1.00 72.56 177 HIS A N 1
ATOM 1425 C CA . HIS A 1 177 ? -9.723 10.421 29.375 1.00 72.56 177 HIS A CA 1
ATOM 1426 C C . HIS A 1 177 ? -9.678 10.364 30.909 1.00 72.56 177 HIS A C 1
ATOM 1428 O O . HIS A 1 177 ? -10.231 11.234 31.568 1.00 72.56 177 HIS A O 1
ATOM 1434 N N . ALA A 1 178 ? -8.957 9.408 31.499 1.00 76.75 178 ALA A N 1
ATOM 1435 C CA . ALA A 1 178 ? -8.807 9.297 32.949 1.00 76.75 178 ALA A CA 1
ATOM 1436 C C . ALA A 1 178 ? -8.094 10.515 33.556 1.00 76.75 178 ALA A C 1
ATOM 1438 O O . ALA A 1 178 ? -8.459 10.961 34.641 1.00 76.75 178 ALA A O 1
ATOM 1439 N N . THR A 1 179 ? -7.110 11.087 32.855 1.00 85.44 179 THR A N 1
ATOM 1440 C CA . THR A 1 179 ? -6.425 12.314 33.291 1.00 85.44 179 THR A CA 1
ATOM 1441 C C . THR A 1 179 ? -7.369 13.511 33.247 1.00 85.44 179 THR A C 1
ATOM 1443 O O . THR A 1 179 ? -7.418 14.268 34.212 1.00 85.44 179 THR A O 1
ATOM 1446 N N . ALA A 1 180 ? -8.164 13.652 32.181 1.00 82.19 180 ALA A N 1
ATOM 1447 C CA . ALA A 1 180 ? -9.171 14.703 32.063 1.00 82.19 180 ALA A CA 1
ATOM 1448 C C . ALA A 1 180 ? -10.267 14.567 33.135 1.00 82.19 180 ALA A C 1
ATOM 1450 O O . ALA A 1 180 ? -10.570 15.537 33.822 1.00 82.19 180 ALA A O 1
ATOM 1451 N N . VAL A 1 181 ? -10.787 13.354 33.358 1.00 82.56 181 VAL A N 1
ATOM 1452 C CA . VAL A 1 181 ? -11.772 13.058 34.413 1.00 82.56 181 VAL A CA 1
ATOM 1453 C C . VAL A 1 181 ? -11.203 13.363 35.801 1.00 82.56 181 VAL A C 1
ATOM 1455 O O . VAL A 1 181 ? -11.873 13.983 36.623 1.00 82.56 181 VAL A O 1
ATOM 1458 N N . LYS A 1 182 ? -9.945 12.992 36.069 1.00 86.69 182 LYS A N 1
ATOM 1459 C CA . LYS A 1 182 ? -9.282 13.273 37.350 1.00 86.69 182 LYS A CA 1
ATOM 1460 C C . LYS A 1 182 ? -9.013 14.767 37.551 1.00 86.69 182 LYS A C 1
ATOM 1462 O O . LYS A 1 182 ? -9.151 15.257 38.669 1.00 86.69 182 LYS A O 1
ATOM 1467 N N . ALA A 1 183 ? -8.632 15.488 36.498 1.00 88.38 183 ALA A N 1
ATOM 1468 C CA . ALA A 1 183 ? -8.448 16.937 36.543 1.00 88.38 183 ALA A CA 1
ATOM 1469 C C . ALA A 1 183 ? -9.778 17.660 36.802 1.00 88.38 183 ALA A C 1
ATOM 1471 O O . ALA A 1 183 ? -9.836 18.528 37.667 1.00 88.38 183 ALA A O 1
ATOM 1472 N N . PHE A 1 184 ? -10.854 17.235 36.136 1.00 82.81 184 PHE A N 1
ATOM 1473 C CA . PHE A 1 184 ? -12.197 17.768 36.352 1.00 82.81 184 PHE A CA 1
ATOM 1474 C C . PHE A 1 184 ? -12.708 17.487 37.773 1.00 82.81 184 PHE A C 1
ATOM 1476 O O . PHE A 1 184 ? -13.195 18.390 38.443 1.00 82.81 184 PHE A O 1
ATOM 1483 N N . GLY A 1 185 ? -12.501 16.275 38.300 1.00 80.31 185 GLY A N 1
ATOM 1484 C CA . GLY A 1 185 ? -12.851 15.956 39.690 1.00 80.31 185 GLY A CA 1
ATOM 1485 C C . GLY A 1 185 ? -12.097 16.809 40.721 1.00 80.31 185 GLY A C 1
ATOM 1486 O O . GLY A 1 185 ? -12.682 17.252 41.709 1.00 80.31 185 GLY A O 1
ATOM 1487 N N . ARG A 1 186 ? -10.808 17.095 40.480 1.00 81.69 186 ARG A N 1
ATOM 1488 C CA . ARG A 1 186 ? -10.015 18.012 41.321 1.00 81.69 186 ARG A CA 1
ATOM 1489 C C . ARG A 1 186 ? -10.544 19.443 41.271 1.00 81.69 186 ARG A C 1
ATOM 1491 O O . ARG A 1 186 ? -10.607 20.082 42.314 1.00 81.69 186 ARG A O 1
ATOM 1498 N N . PHE A 1 187 ? -10.931 19.915 40.089 1.00 81.38 187 PHE A N 1
ATOM 1499 C CA . PHE A 1 187 ? -11.527 21.236 39.898 1.00 81.38 187 PHE A CA 1
ATOM 1500 C C . PHE A 1 187 ? -12.837 21.382 40.685 1.00 81.38 187 PHE A C 1
ATOM 1502 O O . PHE A 1 187 ? -12.955 22.289 41.499 1.00 81.38 187 PHE A O 1
ATOM 1509 N N . LEU A 1 188 ? -13.759 20.423 40.559 1.00 78.25 188 LEU A N 1
ATOM 1510 C CA . LEU A 1 188 ? -15.028 20.448 41.299 1.00 78.25 188 LEU A CA 1
ATOM 1511 C C . LEU A 1 188 ? -14.843 20.381 42.820 1.00 78.25 188 LEU A C 1
ATOM 1513 O O . LEU A 1 188 ? -15.580 21.018 43.567 1.00 78.25 188 LEU A O 1
ATOM 1517 N N . THR A 1 189 ? -13.834 19.640 43.287 1.00 78.19 189 THR A N 1
ATOM 1518 C CA . THR A 1 189 ? -13.505 19.578 44.719 1.00 78.19 189 THR A CA 1
ATOM 1519 C C . THR A 1 189 ? -12.956 20.918 45.221 1.00 78.19 189 THR A C 1
ATOM 1521 O O . THR A 1 189 ? -13.287 21.334 46.326 1.00 78.19 189 THR A O 1
ATOM 1524 N N . ALA A 1 190 ? -12.143 21.607 44.412 1.00 74.12 190 ALA A N 1
ATOM 1525 C CA . ALA A 1 190 ? -11.598 22.925 44.738 1.00 74.12 190 ALA A CA 1
ATOM 1526 C C . ALA A 1 190 ? -12.670 24.029 44.735 1.00 74.12 190 ALA A C 1
ATOM 1528 O O . ALA A 1 190 ? -12.599 24.944 45.549 1.00 74.12 190 ALA A O 1
ATOM 1529 N N . GLU A 1 191 ? -13.680 23.920 43.868 1.00 75.69 191 GLU A N 1
ATOM 1530 C CA . GLU A 1 191 ? -14.818 24.848 43.805 1.00 75.69 191 GLU A CA 1
ATOM 1531 C C . GLU A 1 191 ? -15.994 24.454 44.726 1.00 75.69 191 GLU A C 1
ATOM 1533 O O . GLU A 1 191 ? -17.065 25.055 44.659 1.00 75.69 191 GLU A O 1
ATOM 1538 N N . SER A 1 192 ? -15.823 23.452 45.604 1.00 75.75 192 SER A N 1
ATOM 1539 C CA . SER A 1 192 ? -16.867 22.942 46.516 1.00 75.75 192 SER A CA 1
ATOM 1540 C C . SER A 1 192 ? -18.184 22.570 45.811 1.00 75.75 192 SER A C 1
ATOM 1542 O O . SER A 1 192 ? -19.271 22.643 46.394 1.00 75.75 192 SER A O 1
ATOM 1544 N N . THR A 1 193 ? -18.113 22.173 44.542 1.00 69.25 193 THR A N 1
ATOM 1545 C CA . THR A 1 193 ? -19.290 21.878 43.725 1.00 69.25 193 THR A CA 1
ATOM 1546 C C . THR A 1 193 ? -19.586 20.382 43.761 1.00 69.25 193 THR A C 1
ATOM 1548 O O . THR A 1 193 ? -18.734 19.547 43.455 1.00 69.25 193 THR A O 1
ATOM 1551 N N . ASN A 1 194 ? -20.813 20.014 44.130 1.00 78.81 194 ASN A N 1
ATOM 1552 C CA . ASN A 1 194 ? -21.234 18.616 44.178 1.00 78.81 194 ASN A CA 1
ATOM 1553 C C . ASN A 1 194 ? -21.537 18.092 42.757 1.00 78.81 194 ASN A C 1
ATOM 1555 O O . ASN A 1 194 ? -22.233 18.745 41.979 1.00 78.81 194 ASN A O 1
ATOM 1559 N N . MET A 1 195 ? -21.059 16.887 42.429 1.00 71.75 195 MET A N 1
ATOM 1560 C CA . MET A 1 195 ? -21.352 16.186 41.170 1.00 71.75 195 MET A CA 1
ATOM 1561 C C . MET A 1 195 ? -22.852 16.037 40.881 1.00 71.75 195 MET A C 1
ATOM 1563 O O . MET A 1 195 ? -23.239 15.993 39.715 1.00 71.75 195 MET A O 1
ATOM 1567 N N . GLU A 1 196 ? -23.704 15.973 41.904 1.00 72.94 196 GLU A N 1
ATOM 1568 C CA . GLU A 1 196 ? -25.160 15.952 41.727 1.00 72.94 196 GLU A CA 1
ATOM 1569 C C . GLU A 1 196 ? -25.700 17.268 41.162 1.00 72.94 196 GLU A C 1
ATOM 1571 O O . GLU A 1 196 ? -26.584 17.246 40.309 1.00 72.94 196 GLU A O 1
ATOM 1576 N N . HIS A 1 197 ? -25.107 18.404 41.540 1.00 71.19 197 HIS A N 1
ATOM 1577 C CA . HIS A 1 197 ? -25.474 19.711 40.997 1.00 71.19 197 HIS A CA 1
ATOM 1578 C C . HIS A 1 197 ? -25.097 19.824 39.513 1.00 71.19 197 HIS A C 1
ATOM 1580 O O . HIS A 1 197 ? -25.897 20.265 38.693 1.00 71.19 197 HIS A O 1
ATOM 1586 N N . VAL A 1 198 ? -23.910 19.333 39.139 1.00 74.62 198 VAL A N 1
ATOM 1587 C CA . VAL A 1 198 ? -23.462 19.291 37.736 1.00 74.62 198 VAL A CA 1
ATOM 1588 C C . VAL A 1 198 ? -24.347 18.362 36.896 1.00 74.62 198 VAL A C 1
ATOM 1590 O O . VAL A 1 198 ? -24.725 18.712 35.781 1.00 74.62 198 VAL A O 1
ATOM 1593 N N . ARG A 1 199 ? -24.730 17.191 37.426 1.00 77.81 199 ARG A N 1
ATOM 1594 C CA . ARG A 1 199 ? -25.650 16.263 36.742 1.00 77.81 199 ARG A CA 1
ATOM 1595 C C . ARG A 1 199 ? -27.040 16.866 36.547 1.00 77.81 199 ARG A C 1
ATOM 1597 O O . ARG A 1 199 ? -27.607 16.699 35.472 1.00 77.81 199 ARG A O 1
ATOM 1604 N N . ALA A 1 200 ? -27.557 17.585 37.544 1.00 75.62 200 ALA A N 1
ATOM 1605 C CA . ALA A 1 200 ? -28.834 18.285 37.439 1.00 75.62 200 ALA A CA 1
ATOM 1606 C C . ALA A 1 200 ? -28.798 19.372 36.350 1.00 75.62 200 ALA A C 1
ATOM 1608 O O . ALA A 1 200 ? -29.722 19.454 35.548 1.00 75.62 200 ALA A O 1
ATOM 1609 N N . LEU A 1 201 ? -27.708 20.145 36.254 1.00 74.50 201 LEU A N 1
ATOM 1610 C CA . LEU A 1 201 ? -27.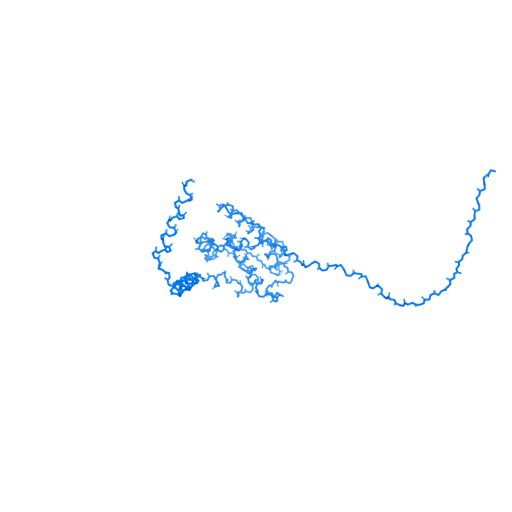537 21.156 35.203 1.00 74.50 201 LEU A CA 1
ATOM 1611 C C . LEU A 1 201 ? -27.493 20.542 33.795 1.00 74.50 201 LEU A C 1
ATOM 1613 O O . LEU A 1 201 ? -28.128 21.065 32.884 1.00 74.50 201 LEU A O 1
ATOM 1617 N N . ILE A 1 202 ? -26.801 19.411 33.618 1.00 75.88 202 ILE A N 1
ATOM 1618 C CA . ILE A 1 202 ? -26.734 18.704 32.325 1.00 75.88 202 ILE A CA 1
ATOM 1619 C C . ILE A 1 202 ? -28.105 18.133 31.925 1.00 75.88 202 ILE A C 1
ATOM 1621 O O . ILE A 1 202 ? -28.470 18.179 30.749 1.00 75.88 202 ILE A O 1
ATOM 1625 N N . ALA A 1 203 ? -28.868 17.600 32.884 1.00 72.88 203 ALA A N 1
ATOM 1626 C CA . ALA A 1 203 ? -30.215 17.089 32.632 1.00 72.88 203 ALA A CA 1
ATOM 1627 C C . ALA A 1 203 ? -31.171 18.212 32.192 1.00 72.88 203 ALA A C 1
ATOM 1629 O O . ALA A 1 203 ? -31.871 18.063 31.196 1.00 72.88 203 ALA A O 1
ATOM 1630 N N . VAL A 1 204 ? -31.115 19.368 32.863 1.00 70.38 204 VAL A N 1
ATOM 1631 C CA . VAL A 1 204 ? -31.916 20.556 32.517 1.00 70.38 204 VAL A CA 1
ATOM 1632 C C . VAL A 1 204 ? -31.567 21.111 31.130 1.00 70.38 204 VAL A C 1
ATOM 1634 O O .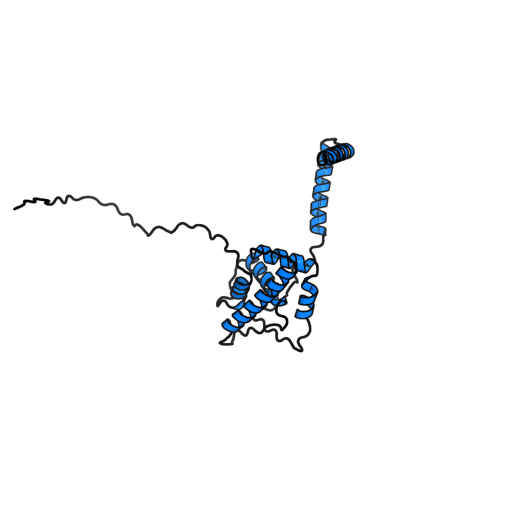 VAL A 1 204 ? -32.452 21.580 30.416 1.00 70.38 204 VAL A O 1
ATOM 1637 N N . ASP A 1 205 ? -30.297 21.054 30.725 1.00 59.50 205 ASP A N 1
ATOM 1638 C CA . ASP A 1 205 ? -29.863 21.509 29.397 1.00 59.50 205 ASP A CA 1
ATOM 1639 C C . ASP A 1 205 ? -30.268 20.522 28.285 1.00 59.50 205 ASP A C 1
ATOM 1641 O O . ASP A 1 205 ? -30.599 20.928 27.173 1.00 59.50 205 ASP A O 1
ATOM 1645 N N . SER A 1 206 ? -30.338 19.223 28.602 1.00 63.19 206 SER A N 1
ATOM 1646 C CA . SER A 1 206 ? -30.785 18.181 27.663 1.00 63.19 206 SER A CA 1
ATOM 1647 C C . SER A 1 206 ? -32.271 18.312 27.301 1.00 63.19 206 SER A C 1
ATOM 1649 O O . SER A 1 206 ? -32.640 18.064 26.154 1.00 63.19 206 SER A O 1
ATOM 1651 N N . ASP A 1 207 ? -33.105 18.770 28.238 1.00 55.34 207 ASP A N 1
ATOM 1652 C CA . ASP A 1 207 ? -34.537 19.009 28.008 1.00 55.34 207 ASP A CA 1
ATOM 1653 C C . ASP A 1 207 ? -34.815 20.290 27.197 1.00 55.34 207 ASP A C 1
ATOM 1655 O O . ASP A 1 207 ? -35.839 20.387 26.522 1.00 55.34 207 ASP A O 1
ATOM 1659 N N . ARG A 1 208 ? -33.892 21.265 27.185 1.00 55.62 208 ARG A N 1
ATOM 1660 C CA . ARG A 1 208 ? -34.014 22.497 26.375 1.00 55.62 208 ARG A CA 1
ATOM 1661 C C . ARG A 1 208 ? -33.716 22.304 24.890 1.00 55.62 208 ARG A C 1
ATOM 1663 O O . ARG A 1 208 ? -34.074 23.161 24.089 1.00 55.62 208 ARG A O 1
ATOM 1670 N N . VAL A 1 209 ? -33.057 21.210 24.514 1.00 53.75 209 VAL A N 1
ATOM 1671 C CA . VAL A 1 209 ? -32.700 20.914 23.114 1.00 53.75 209 VAL A CA 1
ATOM 1672 C C . VAL A 1 209 ? -33.833 20.173 22.379 1.00 53.75 209 VAL A C 1
ATOM 1674 O O . VAL A 1 209 ? -33.774 20.013 21.161 1.00 53.75 209 VAL A O 1
ATOM 1677 N N . LEU A 1 210 ? -34.886 19.753 23.091 1.00 53.06 210 LEU A N 1
ATOM 1678 C CA . LEU A 1 210 ? -36.009 18.980 22.542 1.00 53.06 210 LEU A CA 1
ATOM 1679 C C . LEU A 1 210 ? -37.356 19.735 22.495 1.00 53.06 210 LEU A C 1
ATOM 1681 O O . LEU A 1 210 ? -38.366 19.100 22.192 1.00 53.06 210 LEU A O 1
ATOM 1685 N N . SER A 1 211 ? -37.391 21.053 22.748 1.00 45.84 211 SER A N 1
ATOM 1686 C CA . SER A 1 211 ? -38.603 21.889 22.597 1.00 45.84 211 SER A CA 1
ATOM 1687 C C . SER A 1 211 ? -38.555 22.793 21.373 1.00 45.84 211 SER A C 1
ATOM 1689 O O . SER A 1 211 ? -37.554 23.540 21.270 1.00 45.84 211 SER A O 1
#

Organism: NCBI:txid4795